Protein AF-A0A4Q5PJT4-F1 (afdb_monomer_lite)

Sequence (369 aa):
MFRVIDNLESKYSKYRNKLNNYINQYIPSNVKYFICLPDEGSKKLGEHILEKIKDNYTADKLPKFIDFDKLENIDKSAEGAIVIVASCIANGKNLLFLSRALRIYDTFRLIYFIGLTTTSDEDYRNFLKSNLTHGAYGKDSNSFIEVENFYCNKDSKNTTWVFEKEFLKQVEENFEEKGLSDEFNVKLIRDRIKLIDESMSSEAKGLSNNLFYPTTNDNQLELRKGFAFFTTFNDYVKDVSQADVYFTISSVINSLRYSKSQQQTLQQSEFVRNLIDPGNFNRYNDGVIQASILRCAYPSELSYHIDETLSENMYSILEKVISEHDKDQGEGLLEFLYAITIQKLTLKKDHIFKISESISKIENDIVKI

Structure (mmCIF, N/CA/C/O backbone):
data_AF-A0A4Q5PJT4-F1
#
_entry.id   AF-A0A4Q5PJT4-F1
#
loop_
_atom_site.group_PDB
_atom_site.id
_atom_site.type_symbol
_atom_site.label_atom_id
_atom_site.label_alt_id
_atom_site.label_comp_id
_atom_site.label_asym_id
_atom_site.label_entity_id
_atom_site.label_seq_id
_atom_site.pdbx_PDB_ins_code
_atom_site.Cartn_x
_atom_site.Cartn_y
_atom_site.Cartn_z
_atom_site.occupancy
_atom_site.B_iso_or_equiv
_atom_site.auth_seq_id
_atom_site.auth_comp_id
_atom_site.auth_asym_id
_atom_site.auth_atom_id
_atom_site.pdbx_PDB_model_num
ATOM 1 N N . MET A 1 1 ? 1.230 -6.204 -10.531 1.00 68.94 1 MET A N 1
ATOM 2 C CA . MET A 1 1 ? 1.306 -5.507 -11.832 1.00 68.94 1 MET A CA 1
ATOM 3 C C . MET A 1 1 ? 0.874 -6.369 -13.023 1.00 68.94 1 MET A C 1
ATOM 5 O O . MET A 1 1 ? 0.177 -5.840 -13.873 1.00 68.94 1 MET A O 1
ATOM 9 N N . PHE A 1 2 ? 1.189 -7.673 -13.098 1.00 73.12 2 PHE A N 1
ATOM 10 C CA . PHE A 1 2 ? 0.787 -8.512 -14.249 1.00 73.12 2 PHE A CA 1
ATOM 11 C C . PHE A 1 2 ? -0.723 -8.454 -14.571 1.00 73.12 2 PHE A C 1
ATOM 13 O O . PHE A 1 2 ? -1.081 -8.208 -15.713 1.00 73.12 2 PHE A O 1
ATOM 20 N N . ARG A 1 3 ? -1.603 -8.517 -13.555 1.00 76.12 3 ARG A N 1
ATOM 21 C CA . ARG A 1 3 ? -3.062 -8.367 -13.737 1.00 76.12 3 ARG A CA 1
ATOM 22 C C . ARG A 1 3 ? -3.468 -7.034 -14.370 1.00 76.12 3 ARG A C 1
ATOM 24 O O . ARG A 1 3 ? -4.456 -6.980 -15.088 1.00 76.12 3 ARG A O 1
ATOM 31 N N . VAL A 1 4 ? -2.730 -5.957 -14.097 1.00 77.31 4 VAL A N 1
ATOM 32 C CA . VAL A 1 4 ? -2.986 -4.642 -14.705 1.00 77.31 4 VAL A CA 1
ATOM 33 C C . VAL A 1 4 ? -2.563 -4.660 -16.172 1.00 77.31 4 VAL A C 1
ATOM 35 O O . VAL A 1 4 ? -3.301 -4.149 -17.007 1.00 77.31 4 VAL A O 1
ATOM 38 N N . ILE A 1 5 ? -1.428 -5.297 -16.488 1.00 80.69 5 ILE A N 1
ATOM 39 C CA . ILE A 1 5 ? -0.940 -5.470 -17.867 1.00 80.69 5 ILE A CA 1
ATOM 40 C C . ILE A 1 5 ? -1.939 -6.297 -18.693 1.00 80.69 5 ILE A C 1
ATOM 42 O O . ILE A 1 5 ? -2.294 -5.902 -19.799 1.00 80.69 5 ILE A O 1
ATOM 46 N N . ASP A 1 6 ? -2.482 -7.375 -18.123 1.00 81.69 6 ASP A N 1
ATOM 47 C CA . ASP A 1 6 ? -3.494 -8.216 -18.783 1.00 81.69 6 ASP A CA 1
ATOM 48 C C . ASP A 1 6 ? -4.825 -7.480 -19.035 1.00 81.69 6 ASP A C 1
ATOM 50 O O . ASP A 1 6 ? -5.604 -7.876 -19.896 1.00 81.69 6 ASP A O 1
ATOM 54 N N . ASN A 1 7 ? -5.097 -6.398 -18.297 1.00 79.12 7 ASN A N 1
ATOM 55 C CA . ASN A 1 7 ? -6.356 -5.647 -18.352 1.00 79.12 7 ASN A CA 1
ATOM 56 C C . ASN A 1 7 ? -6.175 -4.205 -18.862 1.00 79.12 7 ASN A C 1
ATOM 58 O O . ASN A 1 7 ? -7.003 -3.331 -18.584 1.00 79.12 7 ASN A O 1
ATOM 62 N N . LEU A 1 8 ? -5.102 -3.934 -19.614 1.00 79.38 8 LEU A N 1
ATOM 63 C CA . LEU A 1 8 ? -4.814 -2.598 -20.151 1.00 79.38 8 LEU A CA 1
ATOM 64 C C . LEU A 1 8 ? -5.919 -2.067 -21.075 1.00 79.38 8 LEU A C 1
ATOM 66 O O . LEU A 1 8 ? -6.154 -0.859 -21.106 1.00 79.38 8 LEU A O 1
ATOM 70 N N . GLU A 1 9 ? -6.589 -2.948 -21.822 1.00 72.19 9 GLU A N 1
ATOM 71 C CA . GLU A 1 9 ? -7.624 -2.576 -22.799 1.00 72.19 9 GLU A CA 1
ATOM 72 C C . GLU A 1 9 ? -8.974 -2.220 -22.154 1.00 72.19 9 GLU A C 1
ATOM 74 O O . GLU A 1 9 ? -9.751 -1.472 -22.742 1.00 72.19 9 GLU A O 1
ATOM 79 N N . SER A 1 10 ? -9.259 -2.724 -20.948 1.00 75.81 10 SER A N 1
ATOM 80 C CA . SER A 1 10 ? -10.550 -2.550 -20.272 1.00 75.81 10 SER A CA 1
ATOM 81 C C . SER A 1 10 ? -10.473 -1.497 -19.159 1.00 75.81 10 SER A C 1
ATOM 83 O O . SER A 1 10 ? -10.752 -0.318 -19.379 1.00 75.81 10 SER A O 1
ATOM 85 N N . LYS A 1 11 ? -10.062 -1.907 -17.953 1.00 74.62 11 LYS A N 1
ATOM 86 C CA . LYS A 1 11 ? -10.121 -1.113 -16.714 1.00 74.62 11 LYS A CA 1
ATOM 87 C C . LYS A 1 11 ? -9.058 -0.010 -16.654 1.00 74.62 11 LYS A C 1
ATOM 89 O O . LYS A 1 11 ? -9.252 0.987 -15.964 1.00 74.62 11 LYS A O 1
ATOM 94 N N . TYR A 1 12 ? -7.950 -0.156 -17.385 1.00 83.25 12 TYR A N 1
ATOM 95 C CA . TYR A 1 12 ? -6.759 0.693 -17.233 1.00 83.25 12 TYR A CA 1
ATOM 96 C C . TYR A 1 12 ? -6.382 1.487 -18.493 1.00 83.25 12 TYR A C 1
ATOM 98 O O . TYR A 1 12 ? -5.211 1.807 -18.705 1.00 83.25 12 TYR A O 1
ATOM 106 N N . SER A 1 13 ? -7.367 1.870 -19.309 1.00 84.38 13 SER A N 1
ATOM 107 C CA . SER A 1 13 ? -7.153 2.564 -20.591 1.00 84.38 13 SER A CA 1
ATOM 108 C C . SER A 1 13 ? -6.327 3.857 -20.482 1.00 84.38 13 SER A C 1
ATOM 110 O O . SER A 1 13 ? -5.457 4.111 -21.316 1.00 84.38 13 SER A O 1
ATOM 112 N N . LYS A 1 14 ? -6.525 4.659 -19.423 1.00 87.44 14 LYS A N 1
ATOM 113 C CA . LYS A 1 14 ? -5.719 5.870 -19.165 1.00 87.44 14 LYS A CA 1
ATOM 114 C C . LYS A 1 14 ? -4.240 5.537 -18.954 1.00 87.44 14 LYS A C 1
ATOM 116 O O . LYS A 1 14 ? -3.380 6.156 -19.579 1.00 87.44 14 LYS A O 1
ATOM 121 N N . TYR A 1 15 ? -3.955 4.542 -18.113 1.00 90.50 15 TYR A N 1
ATOM 122 C CA . TYR A 1 15 ? -2.589 4.082 -17.865 1.00 90.50 15 TYR A CA 1
ATOM 123 C C . TYR A 1 15 ? -1.974 3.485 -19.134 1.00 90.50 15 TYR A C 1
ATOM 125 O O . TYR A 1 15 ? -0.853 3.837 -19.483 1.00 90.50 15 TYR A O 1
ATOM 133 N N . ARG A 1 16 ? -2.725 2.669 -19.885 1.00 92.19 16 ARG A N 1
ATOM 134 C CA . ARG A 1 16 ? -2.297 2.125 -21.182 1.00 92.19 16 ARG A CA 1
ATOM 135 C C . ARG A 1 16 ? -1.876 3.224 -22.156 1.00 92.19 16 ARG A C 1
ATOM 137 O O . ARG A 1 16 ? -0.832 3.106 -22.789 1.00 92.19 16 ARG A O 1
ATOM 144 N N . ASN A 1 17 ? -2.669 4.286 -22.281 1.00 93.88 17 ASN A N 1
ATOM 145 C CA . ASN A 1 17 ? -2.346 5.398 -23.175 1.00 93.88 17 ASN A CA 1
ATOM 146 C C . ASN A 1 17 ? -1.051 6.097 -22.747 1.00 93.88 17 ASN A C 1
ATOM 148 O O . ASN A 1 17 ? -0.183 6.336 -23.583 1.00 93.88 17 ASN A O 1
ATOM 152 N N . LYS A 1 18 ? -0.882 6.358 -21.444 1.00 95.56 18 LYS A N 1
ATOM 153 C CA . LYS A 1 18 ? 0.362 6.919 -20.900 1.00 95.56 18 LYS A CA 1
ATOM 154 C C . LYS A 1 18 ? 1.556 5.997 -21.164 1.00 95.56 18 LYS A C 1
ATOM 156 O O . LYS A 1 18 ? 2.565 6.455 -21.689 1.00 95.56 18 LYS A O 1
ATOM 161 N N . LEU A 1 19 ? 1.416 4.704 -20.874 1.00 96.31 19 LEU A N 1
ATOM 162 C CA . LEU A 1 19 ? 2.426 3.678 -21.128 1.00 96.31 19 LEU A CA 1
ATOM 163 C C . LEU A 1 19 ? 2.847 3.666 -22.603 1.00 96.31 19 LEU A C 1
ATOM 165 O O . LEU A 1 19 ? 4.033 3.763 -22.896 1.00 96.31 19 LEU A O 1
ATOM 169 N N . ASN A 1 20 ? 1.890 3.613 -23.532 1.00 95.81 20 ASN A N 1
ATOM 170 C CA . ASN A 1 20 ? 2.173 3.606 -24.969 1.00 95.81 20 ASN A CA 1
ATOM 171 C C . ASN A 1 20 ? 2.880 4.893 -25.424 1.00 95.81 20 ASN A C 1
ATOM 173 O O . ASN A 1 20 ? 3.817 4.824 -26.215 1.00 95.81 20 ASN A O 1
ATOM 177 N N . ASN A 1 21 ? 2.484 6.055 -24.897 1.00 96.88 21 ASN A N 1
ATOM 178 C CA . ASN A 1 21 ? 3.164 7.316 -25.194 1.00 96.88 21 ASN A CA 1
ATOM 179 C C . ASN A 1 21 ? 4.624 7.293 -24.723 1.00 96.88 21 ASN A C 1
ATOM 181 O O . ASN A 1 21 ? 5.510 7.713 -25.461 1.00 96.88 21 ASN A O 1
ATOM 185 N N . TYR A 1 22 ? 4.887 6.752 -23.530 1.00 98.00 22 TYR A N 1
ATOM 186 C CA . TYR A 1 22 ? 6.245 6.614 -23.000 1.00 98.00 22 TYR A CA 1
ATOM 187 C C . TYR A 1 22 ? 7.081 5.630 -23.824 1.00 98.00 22 TYR A C 1
ATOM 189 O O . TYR A 1 22 ? 8.253 5.899 -24.077 1.00 98.00 22 TYR A O 1
ATOM 197 N N . ILE A 1 23 ? 6.491 4.520 -24.277 1.00 97.69 23 ILE A N 1
ATOM 198 C CA . ILE A 1 23 ? 7.162 3.569 -25.175 1.00 97.69 23 ILE A CA 1
ATOM 199 C C . ILE A 1 23 ? 7.598 4.284 -26.457 1.00 97.69 23 ILE A C 1
ATOM 201 O O . ILE A 1 23 ? 8.777 4.251 -26.801 1.00 97.69 23 ILE A O 1
ATOM 205 N N . ASN A 1 24 ? 6.674 4.993 -27.108 1.00 95.94 24 ASN A N 1
ATOM 206 C CA . ASN A 1 24 ? 6.948 5.716 -28.351 1.00 95.94 24 ASN A CA 1
ATOM 207 C C . ASN A 1 24 ? 7.994 6.826 -28.179 1.00 95.94 24 ASN A C 1
ATOM 209 O O . ASN A 1 24 ? 8.752 7.106 -29.102 1.00 95.94 24 ASN A O 1
ATOM 213 N N . GLN A 1 25 ? 8.024 7.477 -27.015 1.00 96.88 25 GLN A N 1
ATOM 214 C CA . GLN A 1 25 ? 8.935 8.585 -26.746 1.00 96.88 25 GLN A CA 1
ATOM 215 C C . GLN A 1 25 ? 10.355 8.125 -26.394 1.00 96.88 25 GLN A C 1
ATOM 217 O O . GLN A 1 25 ? 11.318 8.793 -26.768 1.00 96.88 25 GLN A O 1
ATOM 222 N N . TYR A 1 26 ? 10.491 7.035 -25.633 1.00 96.81 26 TYR A N 1
ATOM 223 C CA . TYR A 1 26 ? 11.748 6.708 -24.954 1.00 96.81 26 TYR A CA 1
ATOM 224 C C . TYR A 1 26 ? 12.431 5.424 -25.430 1.00 96.81 26 TYR A C 1
ATOM 226 O O . TYR A 1 26 ? 13.585 5.204 -25.063 1.00 96.81 26 TYR A O 1
ATOM 234 N N . ILE A 1 27 ? 11.766 4.577 -26.221 1.00 97.31 27 ILE A N 1
ATOM 235 C CA . ILE A 1 27 ? 12.374 3.350 -26.746 1.00 97.31 27 ILE A CA 1
ATOM 236 C C . ILE A 1 27 ? 12.929 3.610 -28.157 1.00 97.31 27 ILE A C 1
ATOM 238 O O . ILE A 1 27 ? 12.149 3.791 -29.092 1.00 97.31 27 ILE A O 1
ATOM 242 N N . PRO A 1 28 ? 14.262 3.638 -28.347 1.00 95.38 28 PRO A N 1
ATOM 243 C CA . PRO A 1 28 ? 14.855 3.938 -29.645 1.00 95.38 28 PRO A CA 1
ATOM 244 C C . PRO A 1 28 ? 14.801 2.731 -30.591 1.00 95.38 28 PRO A C 1
ATOM 246 O O . PRO A 1 28 ? 14.849 1.583 -30.164 1.00 95.38 28 PRO A O 1
ATOM 249 N N . SER A 1 29 ? 14.824 2.970 -31.901 1.00 93.69 29 SER A N 1
ATOM 250 C CA . SER A 1 29 ? 14.821 1.903 -32.920 1.00 93.69 29 SER A CA 1
ATOM 251 C C . SER A 1 29 ? 16.140 1.116 -33.026 1.00 93.69 29 SER A C 1
ATOM 253 O O . SER A 1 29 ? 16.270 0.238 -33.871 1.00 93.69 29 SER A O 1
ATOM 255 N N . ASN A 1 30 ? 17.149 1.418 -32.199 1.00 94.88 30 ASN A N 1
ATOM 256 C CA . ASN A 1 30 ? 18.422 0.690 -32.150 1.00 94.88 30 ASN A CA 1
ATOM 257 C C . ASN A 1 30 ? 18.547 -0.241 -30.927 1.00 94.88 30 ASN A C 1
ATOM 259 O O . ASN A 1 30 ? 19.655 -0.685 -30.610 1.00 94.88 30 ASN A O 1
ATOM 263 N N . VAL A 1 31 ? 17.443 -0.544 -30.230 1.00 97.31 31 VAL A N 1
ATOM 264 C CA . VAL A 1 31 ? 17.445 -1.583 -29.186 1.00 97.31 31 VAL A CA 1
ATOM 265 C C . VAL A 1 31 ? 17.885 -2.917 -29.784 1.00 97.31 31 VAL A C 1
ATOM 267 O O . VAL A 1 31 ? 17.414 -3.320 -30.846 1.00 97.31 31 VAL A O 1
ATOM 270 N N . LYS A 1 32 ? 18.801 -3.594 -29.090 1.00 97.12 32 LYS A N 1
ATOM 271 C CA . LYS A 1 32 ? 19.290 -4.935 -29.436 1.00 97.12 32 LYS A CA 1
ATOM 272 C C . L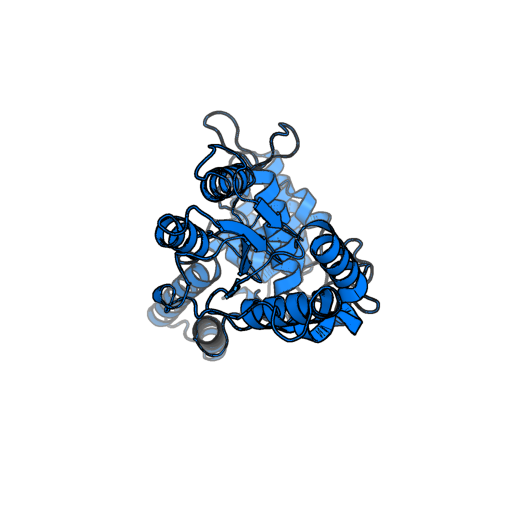YS A 1 32 ? 18.768 -5.995 -28.484 1.00 97.12 32 LYS A C 1
ATOM 274 O O . LYS A 1 32 ? 18.450 -7.100 -28.921 1.00 97.12 32 LYS A O 1
ATOM 279 N N . TYR A 1 33 ? 18.678 -5.648 -27.202 1.00 98.25 33 TYR A N 1
ATOM 280 C CA . TYR A 1 33 ? 18.347 -6.596 -26.150 1.00 98.25 33 TYR A CA 1
ATOM 281 C C . TYR A 1 33 ? 17.300 -6.043 -25.189 1.00 98.25 33 TYR A C 1
ATOM 283 O O . TYR A 1 33 ? 17.346 -4.872 -24.806 1.00 98.25 33 TYR A O 1
ATOM 291 N N . PHE A 1 34 ? 16.401 -6.923 -24.765 1.00 98.44 34 PHE A N 1
ATOM 292 C CA . PHE A 1 34 ? 15.523 -6.734 -23.620 1.00 98.44 34 PHE A CA 1
ATOM 293 C C . PHE A 1 34 ? 15.986 -7.627 -22.471 1.00 98.44 34 PHE A C 1
ATOM 295 O O . PHE A 1 34 ? 16.215 -8.818 -22.669 1.00 98.44 34 PHE A O 1
ATOM 302 N N . ILE A 1 35 ? 16.073 -7.072 -21.264 1.00 98.44 35 ILE A N 1
ATOM 303 C CA . ILE A 1 35 ? 16.315 -7.824 -20.029 1.00 98.44 35 ILE A CA 1
ATOM 304 C C . ILE A 1 35 ? 15.151 -7.533 -19.090 1.00 98.44 35 ILE A C 1
ATOM 306 O O . ILE A 1 35 ? 15.040 -6.434 -18.548 1.00 98.44 35 ILE A O 1
ATOM 310 N N . CYS A 1 36 ? 14.267 -8.506 -18.902 1.00 98.19 36 CYS A N 1
ATOM 311 C CA . CYS A 1 36 ? 13.160 -8.373 -17.959 1.00 98.19 36 CYS A CA 1
ATOM 312 C C . CYS A 1 36 ? 13.615 -8.789 -16.560 1.00 98.19 36 CYS A C 1
ATOM 314 O O . CYS A 1 36 ? 14.356 -9.763 -16.410 1.00 98.19 36 CYS A O 1
ATOM 316 N N . LEU A 1 37 ? 13.143 -8.092 -15.524 1.00 97.06 37 LEU A N 1
ATOM 317 C CA . LEU A 1 37 ? 13.274 -8.601 -14.159 1.00 97.06 37 LEU A CA 1
ATOM 318 C C . LEU A 1 37 ? 12.585 -9.974 -14.019 1.00 97.06 37 LEU A C 1
ATOM 320 O O . LEU A 1 37 ? 11.659 -10.269 -14.783 1.00 97.06 37 LEU A O 1
ATOM 324 N N . PRO A 1 38 ? 13.027 -10.827 -13.072 1.00 94.44 38 PRO A N 1
ATOM 325 C CA . PRO A 1 38 ? 12.573 -12.214 -12.958 1.00 94.44 38 PRO A CA 1
ATOM 326 C C . PRO A 1 38 ? 11.176 -12.329 -12.314 1.00 94.44 38 PRO A C 1
ATOM 328 O O . PRO A 1 38 ? 10.971 -13.070 -11.357 1.00 94.44 38 PRO A O 1
ATOM 331 N N . ASP A 1 39 ? 10.199 -11.594 -12.841 1.00 92.69 39 ASP A N 1
ATOM 332 C CA . ASP A 1 39 ? 8.789 -11.645 -12.468 1.00 92.69 39 ASP A CA 1
ATOM 333 C C . ASP A 1 39 ? 7.892 -11.630 -13.715 1.00 92.69 39 ASP A C 1
ATOM 335 O O . ASP A 1 39 ? 8.244 -11.087 -14.763 1.00 92.69 39 ASP A O 1
ATOM 339 N N . GLU A 1 40 ? 6.711 -12.237 -13.600 1.00 92.88 40 GLU A N 1
ATOM 340 C CA . GLU A 1 40 ? 5.757 -12.366 -14.707 1.00 92.88 40 GLU A CA 1
ATOM 341 C C . GLU A 1 40 ? 5.320 -11.006 -15.268 1.00 92.88 40 GLU A C 1
ATOM 343 O O . GLU A 1 40 ? 5.194 -10.840 -16.480 1.00 92.88 40 GLU A O 1
ATOM 348 N N . GLY A 1 41 ? 5.134 -10.008 -14.399 1.00 94.00 41 GLY A N 1
ATOM 349 C CA . GLY A 1 41 ? 4.718 -8.678 -14.827 1.00 94.00 41 GLY A CA 1
ATOM 350 C C . GLY A 1 41 ? 5.760 -8.025 -15.728 1.00 94.00 41 GLY A C 1
ATOM 351 O O . GLY A 1 41 ? 5.405 -7.427 -16.739 1.00 94.00 41 GLY A O 1
ATOM 352 N N . SER A 1 42 ? 7.042 -8.130 -15.378 1.00 96.88 42 SER A N 1
ATOM 353 C CA . SER A 1 42 ? 8.134 -7.536 -16.155 1.00 96.88 42 SER A CA 1
ATOM 354 C C . SER A 1 42 ? 8.285 -8.199 -17.519 1.00 96.88 42 SER A C 1
ATOM 356 O O . SER A 1 42 ? 8.501 -7.495 -18.503 1.00 96.88 42 SER A O 1
ATOM 358 N N . LYS A 1 43 ? 8.094 -9.522 -17.598 1.00 96.56 43 LYS A N 1
ATOM 359 C CA . LYS A 1 43 ? 8.083 -10.261 -18.870 1.00 96.56 43 LYS A CA 1
ATOM 360 C C . LYS A 1 43 ? 6.952 -9.794 -19.784 1.00 96.56 43 LYS A C 1
ATOM 362 O O . LYS A 1 43 ? 7.224 -9.367 -20.901 1.00 96.56 43 LYS A O 1
ATOM 367 N N . LYS A 1 44 ? 5.717 -9.755 -19.272 1.00 96.12 44 LYS A N 1
ATOM 368 C CA . LYS A 1 44 ? 4.552 -9.267 -20.030 1.00 96.12 44 LYS A CA 1
ATOM 369 C C . LYS A 1 44 ? 4.710 -7.816 -20.476 1.00 96.12 44 LYS A C 1
ATOM 371 O O . LYS A 1 44 ? 4.331 -7.460 -21.587 1.00 96.12 44 LYS A O 1
ATOM 376 N N . LEU A 1 45 ? 5.295 -6.964 -19.628 1.00 97.25 45 LEU A N 1
ATOM 377 C CA . LEU A 1 45 ? 5.602 -5.587 -20.011 1.00 97.25 45 LEU A CA 1
ATOM 378 C C . LEU A 1 45 ? 6.624 -5.548 -21.154 1.00 97.25 45 LEU A C 1
ATOM 380 O O . LEU A 1 45 ? 6.445 -4.782 -22.094 1.00 97.25 45 LEU A O 1
ATOM 384 N N . GLY A 1 46 ? 7.669 -6.375 -21.099 1.00 97.44 46 GLY A N 1
ATOM 385 C CA . GLY A 1 46 ? 8.668 -6.475 -22.161 1.00 97.44 46 GLY A CA 1
ATOM 386 C C . GLY A 1 46 ? 8.065 -6.934 -23.487 1.00 97.44 46 GLY A C 1
ATOM 387 O O . GLY A 1 46 ? 8.333 -6.325 -24.520 1.00 97.44 46 GLY A O 1
ATOM 388 N N . GLU A 1 47 ? 7.207 -7.953 -23.453 1.00 96.94 47 GLU A N 1
ATOM 389 C CA . GLU A 1 47 ? 6.460 -8.444 -24.618 1.00 96.94 47 GLU A CA 1
ATOM 390 C C . GLU A 1 47 ? 5.559 -7.353 -25.210 1.00 96.94 47 GLU A C 1
ATOM 392 O O . GLU A 1 47 ? 5.589 -7.123 -26.417 1.00 96.94 47 GLU A O 1
ATOM 397 N N . HIS A 1 48 ? 4.829 -6.615 -24.366 1.00 96.19 48 HIS A N 1
ATOM 398 C CA . HIS A 1 48 ? 4.002 -5.483 -24.798 1.00 96.19 48 HIS A CA 1
ATOM 399 C C . HIS A 1 48 ? 4.830 -4.370 -25.454 1.00 96.19 48 HIS A C 1
ATOM 401 O O . HIS A 1 48 ? 4.424 -3.817 -26.476 1.00 96.19 48 HIS A O 1
ATOM 407 N N . ILE A 1 49 ? 6.001 -4.043 -24.895 1.00 97.38 49 ILE A N 1
ATOM 408 C CA . ILE A 1 49 ? 6.912 -3.051 -25.485 1.00 97.38 49 ILE A CA 1
ATOM 409 C C . ILE A 1 49 ? 7.403 -3.533 -26.853 1.00 97.38 49 ILE A C 1
ATOM 411 O O . ILE A 1 49 ? 7.339 -2.766 -27.813 1.00 97.38 49 ILE A O 1
ATOM 415 N N . LEU A 1 50 ? 7.860 -4.787 -26.960 1.00 96.94 50 LEU A N 1
ATOM 416 C CA . LEU A 1 50 ? 8.336 -5.352 -28.224 1.00 96.94 50 LEU A CA 1
ATOM 417 C C . LEU A 1 50 ? 7.234 -5.334 -29.288 1.00 96.94 50 LEU A C 1
ATOM 419 O O . LEU A 1 50 ? 7.469 -4.867 -30.398 1.00 96.94 50 LEU A O 1
ATOM 423 N N . GLU A 1 51 ? 6.028 -5.775 -28.934 1.00 95.56 51 GLU A N 1
ATOM 424 C CA . GLU A 1 51 ? 4.869 -5.780 -29.828 1.00 95.56 51 GLU A CA 1
ATOM 425 C C . GLU A 1 51 ? 4.541 -4.376 -30.353 1.00 95.56 51 GLU A C 1
ATOM 427 O O . GLU A 1 51 ? 4.139 -4.227 -31.505 1.00 95.56 51 GLU A O 1
ATOM 432 N N . LYS A 1 52 ? 4.755 -3.330 -29.543 1.00 94.75 52 LYS A N 1
ATOM 433 C CA . LYS A 1 52 ? 4.525 -1.937 -29.951 1.00 94.75 52 LYS A CA 1
ATOM 434 C C . LYS A 1 52 ? 5.591 -1.364 -30.870 1.00 94.75 52 LYS A C 1
ATOM 436 O O . LYS A 1 52 ? 5.267 -0.499 -31.677 1.00 94.75 52 LYS A O 1
ATOM 441 N N . ILE A 1 53 ? 6.838 -1.804 -30.740 1.00 95.62 53 ILE A N 1
ATOM 442 C CA . ILE A 1 53 ? 7.949 -1.246 -31.520 1.00 95.62 53 ILE A CA 1
ATOM 443 C C . ILE A 1 53 ? 8.348 -2.119 -32.707 1.00 95.62 53 ILE A C 1
ATOM 445 O O . ILE A 1 53 ? 9.145 -1.658 -33.517 1.00 95.62 53 ILE A O 1
ATOM 449 N N . LYS A 1 54 ? 7.848 -3.359 -32.819 1.00 94.69 54 LYS A N 1
ATOM 450 C CA . LYS A 1 54 ? 8.305 -4.336 -33.825 1.00 94.69 54 LYS A CA 1
ATOM 451 C C . LYS A 1 54 ? 8.226 -3.818 -35.261 1.00 94.69 54 LYS A C 1
ATOM 453 O O . LYS A 1 54 ? 9.115 -4.120 -36.047 1.00 94.69 54 LYS A O 1
ATOM 458 N N . ASP A 1 55 ? 7.230 -2.988 -35.573 1.00 92.94 55 ASP A N 1
ATOM 459 C CA . ASP A 1 55 ? 7.029 -2.426 -36.915 1.00 92.94 55 ASP A CA 1
ATOM 460 C C . ASP A 1 55 ? 8.117 -1.400 -37.293 1.00 92.94 55 ASP A C 1
ATOM 462 O O . ASP A 1 55 ? 8.291 -1.078 -38.466 1.00 92.94 55 ASP A O 1
ATOM 466 N N . ASN A 1 56 ? 8.903 -0.927 -36.318 1.00 92.69 56 ASN A N 1
ATOM 467 C CA . ASN A 1 56 ? 10.072 -0.075 -36.551 1.00 92.69 56 ASN A CA 1
ATOM 468 C C . ASN A 1 56 ? 11.323 -0.876 -36.962 1.00 92.69 56 ASN A C 1
ATOM 470 O O . ASN A 1 56 ? 12.370 -0.280 -37.219 1.00 92.69 56 ASN A O 1
ATOM 474 N N . TYR A 1 57 ? 11.246 -2.211 -36.986 1.00 92.38 57 TYR A N 1
ATOM 475 C CA . TYR A 1 57 ? 12.372 -3.106 -37.240 1.00 92.38 57 TYR A CA 1
ATOM 476 C C . TYR A 1 57 ? 12.140 -3.987 -38.465 1.00 92.38 57 TYR A C 1
ATOM 478 O O . TYR A 1 57 ? 11.024 -4.379 -38.795 1.00 92.38 57 TYR A O 1
ATOM 486 N N . THR A 1 58 ? 13.239 -4.373 -39.110 1.00 90.25 58 THR A N 1
ATOM 487 C CA . THR A 1 58 ? 13.242 -5.504 -40.039 1.00 90.25 58 THR A CA 1
ATOM 488 C C . THR A 1 58 ? 13.292 -6.819 -39.256 1.00 90.25 58 THR A C 1
ATOM 490 O O . THR A 1 58 ? 13.829 -6.870 -38.147 1.00 90.25 58 THR A O 1
ATOM 493 N N . ALA A 1 59 ? 12.751 -7.900 -39.829 1.00 82.25 59 ALA A N 1
ATOM 494 C CA . ALA A 1 59 ? 12.622 -9.191 -39.144 1.00 82.25 59 ALA A CA 1
ATOM 495 C C . ALA A 1 59 ? 13.958 -9.747 -38.603 1.00 82.25 59 ALA A C 1
ATOM 497 O O . ALA A 1 59 ? 13.989 -10.366 -37.543 1.00 82.25 59 ALA A O 1
ATOM 498 N N . ASP A 1 60 ? 15.071 -9.487 -39.293 1.00 87.94 60 ASP A N 1
ATOM 499 C CA . ASP A 1 60 ? 16.431 -9.900 -38.919 1.00 87.94 60 ASP A CA 1
ATOM 500 C C . ASP A 1 60 ? 17.060 -9.054 -37.796 1.00 87.94 60 ASP A C 1
ATOM 502 O O . ASP A 1 60 ? 18.070 -9.451 -37.210 1.00 87.94 60 ASP A O 1
ATOM 506 N N . LYS A 1 61 ? 16.475 -7.892 -37.481 1.00 90.81 61 LYS A N 1
ATOM 507 C CA . LYS A 1 61 ? 16.998 -6.927 -36.500 1.00 90.81 61 LYS A CA 1
ATOM 508 C C . LYS A 1 61 ? 16.114 -6.758 -35.273 1.00 90.81 61 LYS A C 1
ATOM 510 O O . LYS A 1 61 ? 16.403 -5.880 -34.460 1.00 90.81 61 LYS A O 1
ATOM 515 N N . LEU A 1 62 ? 15.071 -7.576 -35.127 1.00 94.81 62 LEU A N 1
ATOM 516 C CA . LEU A 1 62 ? 14.206 -7.535 -33.953 1.00 94.81 62 LEU A CA 1
ATOM 517 C C . LEU A 1 62 ? 15.024 -7.708 -32.658 1.00 94.81 62 LEU A C 1
ATOM 519 O O . LEU A 1 62 ? 15.905 -8.576 -32.598 1.00 94.81 62 LEU A O 1
ATOM 523 N N . PRO A 1 63 ? 14.739 -6.905 -31.616 1.00 96.62 63 PRO A N 1
ATOM 524 C CA . PRO A 1 63 ? 15.375 -7.062 -30.317 1.00 96.62 63 PRO A CA 1
ATOM 525 C C . PRO A 1 63 ? 15.187 -8.465 -29.734 1.00 96.62 63 PRO A C 1
ATOM 527 O O . PRO A 1 63 ? 14.104 -9.045 -29.815 1.00 96.62 63 PRO A O 1
ATOM 530 N N . LYS A 1 64 ? 16.229 -8.997 -29.090 1.00 96.69 64 LYS A N 1
ATOM 531 C CA . LYS A 1 64 ? 16.197 -10.318 -28.445 1.00 96.69 64 LYS A CA 1
ATOM 532 C C . LYS A 1 64 ? 15.999 -10.191 -26.940 1.00 96.69 64 LYS A C 1
ATOM 534 O O . LYS A 1 64 ? 16.581 -9.311 -26.312 1.00 96.69 64 LYS A O 1
ATOM 539 N N . PHE A 1 65 ? 15.244 -11.105 -26.341 1.00 97.94 65 PHE A N 1
ATOM 540 C CA . PHE A 1 65 ? 15.207 -11.232 -24.886 1.00 97.94 65 PHE A CA 1
ATOM 541 C C . PHE A 1 65 ? 16.441 -11.981 -24.381 1.00 97.94 65 PHE A C 1
ATOM 543 O O . PHE A 1 65 ? 16.814 -13.018 -24.927 1.00 97.94 65 PHE A O 1
ATOM 550 N N . ILE A 1 66 ? 17.058 -11.445 -23.331 1.00 97.88 66 ILE A N 1
ATOM 551 C CA . ILE A 1 66 ? 18.145 -12.068 -22.583 1.00 97.88 66 ILE A CA 1
ATOM 552 C C . ILE A 1 66 ? 17.633 -12.343 -21.171 1.00 97.88 66 ILE A C 1
ATOM 554 O O . ILE A 1 66 ? 17.096 -11.450 -20.507 1.00 97.88 66 ILE A O 1
ATOM 558 N N . ASP A 1 67 ? 17.790 -13.589 -20.722 1.00 95.62 67 ASP A N 1
ATOM 559 C CA . ASP A 1 67 ? 17.430 -13.985 -19.363 1.00 95.62 67 ASP A CA 1
ATOM 560 C C . ASP A 1 67 ? 18.257 -13.188 -18.345 1.00 95.62 67 ASP A C 1
ATOM 562 O O . ASP A 1 67 ? 19.458 -12.987 -18.528 1.00 95.62 67 ASP A O 1
ATOM 566 N N . PHE A 1 68 ? 17.620 -12.787 -17.240 1.00 93.19 68 PHE A N 1
ATOM 567 C CA . PHE A 1 68 ? 18.242 -12.006 -16.163 1.00 93.19 68 PHE A CA 1
ATOM 568 C C . PHE A 1 68 ? 19.564 -12.615 -15.657 1.00 93.19 68 PHE A C 1
ATOM 570 O O . PHE A 1 68 ? 20.500 -11.880 -15.349 1.00 93.19 68 PHE A O 1
ATOM 577 N N . ASP A 1 69 ? 19.646 -13.948 -15.629 1.00 93.06 69 ASP A N 1
ATOM 578 C CA . ASP A 1 69 ? 20.802 -14.706 -15.139 1.00 93.06 69 ASP A CA 1
ATOM 579 C C . ASP A 1 69 ? 21.789 -15.137 -16.241 1.00 93.06 69 ASP A C 1
ATOM 581 O O . ASP A 1 69 ? 22.774 -15.796 -15.925 1.00 93.06 69 ASP A O 1
ATOM 585 N N . LYS A 1 70 ? 21.548 -14.797 -17.519 1.00 95.25 70 LYS A N 1
ATOM 586 C CA . LYS A 1 70 ? 22.385 -15.224 -18.662 1.00 95.25 70 LYS A CA 1
ATOM 587 C C . LYS A 1 70 ? 22.941 -14.049 -19.465 1.00 95.25 70 LYS A C 1
ATOM 589 O O . LYS A 1 70 ? 22.834 -13.993 -20.696 1.00 95.25 70 LYS A O 1
ATOM 594 N N . LEU A 1 71 ? 23.500 -13.068 -18.763 1.00 95.19 71 LEU A N 1
ATOM 595 C CA . LEU A 1 71 ? 24.019 -11.831 -19.358 1.00 95.19 71 LEU A CA 1
ATOM 596 C C . LEU A 1 71 ? 25.226 -12.070 -20.283 1.00 95.19 71 LEU A C 1
ATOM 598 O O . LEU A 1 71 ? 25.532 -11.237 -21.135 1.00 95.19 71 LEU A O 1
ATOM 602 N N . GLU A 1 72 ? 25.897 -13.213 -20.163 1.00 94.00 72 GLU A N 1
ATOM 603 C CA . GLU A 1 72 ? 26.974 -13.669 -21.045 1.00 94.00 72 GLU A CA 1
ATOM 604 C C . GLU A 1 72 ? 26.530 -13.888 -22.499 1.00 94.00 72 GLU A C 1
ATOM 606 O O . GLU A 1 72 ? 27.369 -13.869 -23.395 1.00 94.00 72 GLU A O 1
ATOM 611 N N . ASN A 1 73 ? 25.223 -14.027 -22.750 1.00 95.12 73 ASN A N 1
ATOM 612 C CA . ASN A 1 73 ? 24.666 -14.152 -24.101 1.00 95.12 73 ASN A CA 1
ATOM 613 C C . ASN A 1 73 ? 24.615 -12.821 -24.868 1.00 95.12 73 ASN A C 1
ATOM 615 O O . ASN A 1 73 ? 24.218 -12.791 -26.035 1.00 95.12 73 ASN A O 1
ATOM 619 N N . ILE A 1 74 ? 24.979 -11.713 -24.222 1.00 96.44 74 ILE A N 1
ATOM 620 C CA . ILE A 1 74 ? 25.090 -10.406 -24.864 1.00 96.44 74 ILE A CA 1
ATOM 621 C C . ILE A 1 74 ? 26.399 -10.367 -25.655 1.00 96.44 74 ILE A C 1
ATOM 623 O O . ILE A 1 74 ? 27.487 -10.529 -25.100 1.00 96.44 74 ILE A O 1
ATOM 627 N N . ASP A 1 75 ? 26.298 -10.093 -26.953 1.00 94.75 75 ASP A N 1
ATOM 628 C CA . ASP A 1 75 ? 27.467 -9.841 -27.793 1.00 94.75 75 ASP A CA 1
ATOM 629 C C . ASP A 1 75 ? 28.155 -8.528 -27.383 1.00 94.75 75 ASP A C 1
ATOM 631 O O . ASP A 1 75 ? 27.614 -7.441 -27.591 1.00 94.75 75 ASP A O 1
ATOM 635 N N . LYS A 1 76 ? 29.364 -8.639 -26.821 1.00 91.25 76 LYS A N 1
ATOM 636 C CA . LYS A 1 76 ? 30.198 -7.504 -26.391 1.00 91.25 76 LYS A CA 1
ATOM 637 C C . LYS A 1 76 ? 30.665 -6.614 -27.539 1.00 91.25 76 LYS A C 1
ATOM 639 O O . LYS A 1 76 ? 31.012 -5.468 -27.289 1.00 91.25 76 LYS A O 1
ATOM 644 N N . SER A 1 77 ? 30.719 -7.139 -28.762 1.00 90.12 77 SER A N 1
ATOM 645 C CA . SER A 1 77 ? 31.166 -6.379 -29.934 1.00 90.12 77 SER A CA 1
ATOM 646 C C . SER A 1 77 ? 30.052 -5.553 -30.577 1.00 90.12 77 SER A C 1
ATOM 648 O O . SER A 1 77 ? 30.324 -4.678 -31.396 1.00 90.12 77 SER A O 1
ATOM 650 N N . ALA A 1 78 ? 28.798 -5.822 -30.212 1.00 93.19 78 ALA A N 1
ATOM 651 C CA . ALA A 1 78 ? 27.653 -5.097 -30.725 1.00 93.19 78 ALA A CA 1
ATOM 652 C C . ALA A 1 78 ? 27.493 -3.723 -30.050 1.00 93.19 78 ALA A C 1
ATOM 654 O O . ALA A 1 78 ? 27.979 -3.469 -28.949 1.00 93.19 78 ALA A O 1
ATOM 655 N N . GLU A 1 79 ? 26.751 -2.845 -30.722 1.00 93.31 79 GLU A N 1
ATOM 656 C CA . GLU A 1 79 ? 26.404 -1.507 -30.244 1.00 93.31 79 GLU A CA 1
ATOM 657 C C . GLU A 1 79 ? 24.885 -1.303 -30.317 1.00 93.31 79 GLU A C 1
ATOM 659 O O . GLU A 1 79 ? 24.187 -1.928 -31.130 1.00 93.31 79 GLU A O 1
ATOM 664 N N . GLY A 1 80 ? 24.362 -0.408 -29.478 1.00 94.81 80 GLY A N 1
ATOM 665 C CA . GLY A 1 80 ? 22.945 -0.045 -29.467 1.00 94.81 80 GLY A CA 1
ATOM 666 C C . GLY A 1 80 ? 22.408 0.199 -28.063 1.00 94.81 80 GLY A C 1
ATOM 667 O O . GLY A 1 80 ? 23.124 0.666 -27.176 1.00 94.81 80 GLY A O 1
ATOM 668 N N . ALA A 1 81 ? 21.133 -0.122 -27.854 1.00 96.31 81 ALA A N 1
ATOM 669 C CA . ALA A 1 81 ? 20.484 0.010 -26.552 1.00 96.31 81 ALA A CA 1
ATOM 670 C C . ALA A 1 81 ? 20.087 -1.347 -25.949 1.00 96.31 81 ALA A C 1
ATOM 672 O O . ALA A 1 81 ? 19.692 -2.276 -26.664 1.00 96.31 81 ALA A O 1
ATOM 673 N N . ILE A 1 82 ? 20.164 -1.432 -24.620 1.00 98.06 82 ILE A N 1
ATOM 674 C CA . ILE A 1 82 ? 19.604 -2.524 -23.816 1.00 98.06 82 ILE A CA 1
ATOM 675 C C . ILE A 1 82 ? 18.463 -1.945 -22.991 1.00 98.06 82 ILE A C 1
ATOM 677 O O . ILE A 1 82 ? 18.677 -1.040 -22.181 1.00 98.06 82 ILE A O 1
ATOM 681 N N . VAL A 1 83 ? 17.258 -2.478 -23.176 1.00 98.56 83 VAL A N 1
ATOM 682 C CA . VAL A 1 83 ? 16.093 -2.083 -22.382 1.00 98.56 83 VAL A CA 1
ATOM 683 C C . VAL A 1 83 ? 15.945 -3.045 -21.213 1.00 98.56 83 VAL A C 1
ATOM 685 O O . VAL A 1 83 ? 15.684 -4.234 -21.384 1.00 98.56 83 VAL A O 1
ATOM 688 N N . ILE A 1 84 ? 16.112 -2.515 -20.010 1.00 98.56 84 ILE A N 1
ATOM 689 C CA . ILE A 1 84 ? 15.907 -3.222 -18.753 1.00 98.56 84 ILE A CA 1
ATOM 690 C C . ILE A 1 84 ? 14.474 -2.949 -18.314 1.00 98.56 84 ILE A C 1
ATOM 692 O O . ILE A 1 84 ? 14.129 -1.813 -17.993 1.00 98.56 84 ILE A O 1
ATOM 696 N N . VAL A 1 85 ? 13.638 -3.983 -18.315 1.00 98.50 85 VAL A N 1
ATOM 697 C CA . VAL A 1 85 ? 12.195 -3.860 -18.096 1.00 98.50 85 VAL A CA 1
ATOM 698 C C . VAL A 1 85 ? 11.831 -4.301 -16.689 1.00 98.50 85 VAL A C 1
ATOM 700 O O . VAL A 1 85 ? 12.108 -5.434 -16.287 1.00 98.50 85 VAL A O 1
ATOM 703 N N . ALA A 1 86 ? 11.162 -3.414 -15.957 1.00 97.50 86 ALA A N 1
ATOM 704 C CA . ALA A 1 86 ? 10.598 -3.705 -14.649 1.00 97.50 86 ALA A CA 1
ATOM 705 C C . ALA A 1 86 ? 9.126 -3.291 -14.601 1.00 97.50 86 ALA A C 1
ATOM 707 O O . ALA A 1 86 ? 8.788 -2.131 -14.816 1.00 97.50 86 ALA A O 1
ATOM 708 N N . SER A 1 87 ? 8.226 -4.217 -14.284 1.00 95.56 87 SER A N 1
ATOM 709 C CA . SER A 1 87 ? 6.806 -3.884 -14.159 1.00 95.56 87 SER A CA 1
ATOM 710 C C . SER A 1 87 ? 6.512 -3.057 -12.913 1.00 95.56 87 SER A C 1
ATOM 712 O O . SER A 1 87 ? 5.735 -2.108 -12.977 1.00 95.56 87 SER A O 1
ATOM 714 N N . CYS A 1 88 ? 7.153 -3.390 -11.793 1.00 93.62 88 CYS A N 1
ATOM 715 C CA . CYS A 1 88 ? 7.061 -2.657 -10.540 1.00 93.62 88 CYS A CA 1
ATOM 716 C C . CYS A 1 88 ? 8.383 -2.746 -9.766 1.00 93.62 88 CYS A C 1
ATOM 718 O O . CYS A 1 88 ? 8.975 -3.825 -9.687 1.00 93.62 88 CYS A O 1
ATOM 720 N N . ILE A 1 89 ? 8.840 -1.642 -9.169 1.00 93.12 89 ILE A N 1
ATOM 721 C CA . ILE A 1 89 ? 10.008 -1.628 -8.277 1.00 93.12 89 ILE A CA 1
ATOM 722 C C . ILE A 1 89 ? 9.717 -0.938 -6.943 1.00 93.12 89 ILE A C 1
ATOM 724 O O . ILE A 1 89 ? 9.090 0.112 -6.904 1.00 93.12 89 ILE A O 1
ATOM 728 N N . ALA A 1 90 ? 10.282 -1.475 -5.856 1.00 89.12 90 ALA A N 1
ATOM 729 C CA . ALA A 1 90 ? 10.237 -0.845 -4.530 1.00 89.12 90 ALA A CA 1
ATOM 730 C C . ALA A 1 90 ? 11.618 -0.359 -4.041 1.00 89.12 90 ALA A C 1
ATOM 732 O O . ALA A 1 90 ? 11.767 0.762 -3.554 1.00 89.12 90 ALA A O 1
ATOM 733 N N . ASN A 1 91 ? 12.656 -1.197 -4.163 1.00 88.38 91 ASN A N 1
ATOM 734 C CA . ASN A 1 91 ? 14.016 -0.901 -3.676 1.00 88.38 91 ASN A CA 1
ATOM 735 C C . ASN A 1 91 ? 15.087 -0.834 -4.782 1.00 88.38 91 ASN A C 1
ATOM 737 O O . ASN A 1 91 ? 16.225 -0.473 -4.513 1.00 88.38 91 ASN A O 1
ATOM 741 N N . GLY A 1 92 ? 14.759 -1.226 -6.016 1.00 92.50 92 GLY A N 1
ATOM 742 C CA . GLY A 1 92 ? 15.697 -1.179 -7.139 1.00 92.50 92 GLY A CA 1
ATOM 743 C C . GLY A 1 92 ? 16.924 -2.097 -7.034 1.00 92.50 92 GLY A C 1
ATOM 744 O O . GLY A 1 92 ? 17.828 -1.958 -7.852 1.00 92.50 92 GLY A O 1
ATOM 745 N N . LYS A 1 93 ? 16.987 -3.052 -6.090 1.00 94.00 93 LYS A N 1
ATOM 746 C CA . LYS A 1 93 ? 18.157 -3.938 -5.903 1.00 94.00 93 LYS A CA 1
ATOM 747 C C . LYS A 1 93 ? 18.541 -4.688 -7.180 1.00 94.00 93 LYS A C 1
ATOM 749 O O . LYS A 1 93 ? 19.717 -4.706 -7.536 1.00 94.00 93 LYS A O 1
ATOM 754 N N . ASN A 1 94 ? 17.559 -5.241 -7.891 1.00 96.00 94 ASN A N 1
ATOM 755 C CA . ASN A 1 94 ? 17.802 -5.945 -9.153 1.00 96.00 94 ASN A CA 1
ATOM 756 C C . ASN A 1 94 ? 18.279 -4.994 -10.261 1.00 96.00 94 ASN A C 1
ATOM 758 O O . ASN A 1 94 ? 19.148 -5.361 -11.045 1.00 96.00 94 ASN A O 1
ATOM 762 N N . LEU A 1 95 ? 17.788 -3.751 -10.288 1.00 96.81 95 LEU A N 1
ATOM 763 C CA . LEU A 1 95 ? 18.260 -2.741 -11.242 1.00 96.81 95 LEU A CA 1
ATOM 764 C C . LEU A 1 95 ? 19.709 -2.337 -10.952 1.00 96.81 95 LEU A C 1
ATOM 766 O O . LEU A 1 95 ? 20.515 -2.253 -11.871 1.00 96.81 95 LEU A O 1
ATOM 770 N N . LEU A 1 96 ? 20.071 -2.152 -9.679 1.00 96.12 96 LEU A N 1
ATOM 771 C CA . LEU A 1 96 ? 21.448 -1.863 -9.262 1.00 96.12 96 LEU A CA 1
ATOM 772 C C . LEU A 1 96 ? 22.388 -3.053 -9.504 1.00 96.12 96 LEU A C 1
ATOM 774 O O . LEU A 1 96 ? 23.576 -2.872 -9.769 1.00 96.12 96 LEU A O 1
ATOM 778 N N . PHE A 1 97 ? 21.886 -4.284 -9.399 1.00 96.06 97 PHE A N 1
ATOM 779 C CA . PHE A 1 97 ? 22.621 -5.474 -9.819 1.00 96.06 97 PHE A CA 1
ATOM 780 C C . PHE A 1 97 ? 22.910 -5.439 -11.323 1.00 96.06 97 PHE A C 1
ATOM 782 O O . PHE A 1 97 ? 24.083 -5.465 -11.694 1.00 96.06 97 PHE A O 1
ATOM 789 N N . LEU A 1 98 ? 21.883 -5.272 -12.164 1.00 96.25 98 LEU A N 1
ATOM 790 C CA . LEU A 1 98 ? 22.048 -5.189 -13.619 1.00 96.25 98 LEU A CA 1
ATOM 791 C C . LEU A 1 98 ? 22.947 -4.021 -14.030 1.00 96.25 98 LEU A C 1
ATOM 793 O O . LEU A 1 98 ? 23.841 -4.205 -14.845 1.00 96.25 98 LEU A O 1
ATOM 797 N N . SER A 1 99 ? 22.791 -2.854 -13.404 1.00 94.62 99 SER A N 1
ATOM 798 C CA . SER A 1 99 ? 23.656 -1.689 -13.620 1.00 94.62 99 SER A CA 1
ATOM 799 C C . SER A 1 99 ? 25.136 -2.019 -13.431 1.00 94.62 99 SER A C 1
ATOM 801 O O . SER A 1 99 ? 25.966 -1.562 -14.210 1.00 94.62 99 SER A O 1
ATOM 803 N N . ARG A 1 100 ? 25.480 -2.827 -12.418 1.00 94.00 100 ARG A N 1
ATOM 804 C CA . ARG A 1 100 ? 26.862 -3.261 -12.157 1.00 94.00 100 ARG A CA 1
ATOM 805 C C . ARG A 1 100 ? 27.316 -4.343 -13.129 1.00 94.00 100 ARG A C 1
ATOM 807 O O . ARG A 1 100 ? 28.420 -4.241 -13.653 1.00 94.00 100 ARG A O 1
ATOM 814 N N . ALA A 1 101 ? 26.480 -5.351 -13.363 1.00 94.88 101 ALA A N 1
ATOM 815 C CA . ALA A 1 101 ? 26.805 -6.474 -14.237 1.00 94.88 101 ALA A CA 1
ATOM 816 C C . ALA A 1 101 ? 27.000 -6.032 -15.695 1.00 94.88 101 ALA A C 1
ATOM 818 O O . ALA A 1 101 ? 27.879 -6.538 -16.388 1.00 94.88 101 ALA A O 1
ATOM 819 N N . LEU A 1 102 ? 26.233 -5.034 -16.139 1.00 94.50 102 LEU A N 1
ATOM 820 C CA . LEU A 1 102 ? 26.263 -4.551 -17.514 1.00 94.50 102 LEU A CA 1
ATOM 821 C C . LEU A 1 102 ? 27.377 -3.525 -17.794 1.00 94.50 102 LEU A C 1
ATOM 823 O O . LEU A 1 102 ? 27.530 -3.101 -18.934 1.00 94.50 102 LEU A O 1
ATOM 827 N N . ARG A 1 103 ? 28.199 -3.148 -16.800 1.00 90.25 103 ARG A N 1
ATOM 828 C CA . ARG A 1 103 ? 29.292 -2.165 -16.986 1.00 90.25 103 ARG A CA 1
ATOM 829 C C . ARG A 1 103 ? 30.338 -2.586 -18.012 1.00 90.25 103 ARG A C 1
ATOM 831 O O . ARG A 1 103 ? 30.991 -1.723 -18.579 1.00 90.25 103 ARG A O 1
ATOM 838 N N . ILE A 1 104 ? 30.511 -3.890 -18.221 1.00 91.06 104 ILE A N 1
ATOM 839 C CA . ILE A 1 104 ? 31.472 -4.435 -19.190 1.00 91.06 104 ILE A CA 1
ATOM 840 C C . ILE A 1 104 ? 31.003 -4.297 -20.649 1.00 91.06 104 ILE A C 1
ATOM 842 O O . ILE A 1 104 ? 31.755 -4.653 -21.548 1.00 91.06 104 ILE A O 1
ATOM 846 N N . TYR A 1 105 ? 29.768 -3.837 -20.871 1.00 91.94 105 TYR A N 1
ATOM 847 C CA . TYR A 1 105 ? 29.151 -3.624 -22.181 1.00 91.94 105 TYR A CA 1
ATOM 848 C C . TYR A 1 105 ? 29.004 -2.109 -22.432 1.00 91.94 105 TYR A C 1
ATOM 850 O O . TYR A 1 105 ? 27.900 -1.572 -22.504 1.00 91.94 105 TYR A O 1
ATOM 858 N N . ASP A 1 106 ? 30.129 -1.395 -22.487 1.00 87.19 106 ASP A N 1
ATOM 859 C CA . ASP A 1 106 ? 30.226 0.076 -22.529 1.00 87.19 106 ASP A CA 1
ATOM 860 C C . ASP A 1 106 ? 29.767 0.717 -23.856 1.00 87.19 106 ASP A C 1
ATOM 862 O O . ASP A 1 106 ? 29.379 1.895 -23.897 1.00 87.19 106 ASP A O 1
ATOM 866 N N . THR A 1 107 ? 29.734 -0.075 -24.925 1.00 91.19 107 THR A N 1
ATOM 867 C CA . THR A 1 107 ? 29.151 0.274 -26.228 1.00 91.19 107 THR A CA 1
ATOM 868 C C . THR A 1 107 ? 27.627 0.379 -26.199 1.00 91.19 107 THR A C 1
ATOM 870 O O . THR A 1 107 ? 27.028 0.993 -27.086 1.00 91.19 107 THR A O 1
ATOM 873 N N . PHE A 1 108 ? 26.977 -0.177 -25.172 1.00 94.69 108 PHE A N 1
ATOM 874 C CA . PHE A 1 108 ? 25.533 -0.097 -25.009 1.00 94.69 108 PHE A CA 1
ATOM 875 C C . PHE A 1 108 ? 25.102 1.114 -24.183 1.00 94.69 108 PHE A C 1
ATOM 877 O O . PHE A 1 108 ? 25.800 1.610 -23.293 1.00 94.69 108 PHE A O 1
ATOM 884 N N . ARG A 1 109 ? 23.888 1.588 -24.461 1.00 94.31 109 ARG A N 1
ATOM 885 C CA . ARG A 1 109 ? 23.157 2.510 -23.586 1.00 94.31 109 ARG A CA 1
ATOM 886 C C . ARG A 1 109 ? 22.053 1.755 -22.870 1.00 94.31 109 ARG A C 1
ATOM 888 O O . ARG A 1 109 ? 21.256 1.062 -23.502 1.00 94.31 109 ARG A O 1
ATOM 895 N N . LEU A 1 110 ? 22.026 1.874 -21.546 1.00 96.94 110 LEU A N 1
ATOM 896 C CA . LEU A 1 110 ? 21.033 1.202 -20.720 1.00 96.94 110 LEU A CA 1
ATOM 897 C C . LEU A 1 110 ? 19.799 2.090 -20.585 1.00 96.94 110 LEU A C 1
ATOM 899 O O . LEU A 1 110 ? 19.900 3.273 -20.249 1.00 96.94 110 LEU A O 1
ATOM 903 N N . ILE A 1 111 ? 18.632 1.504 -20.822 1.00 98.00 111 ILE A N 1
ATOM 904 C CA . ILE A 1 111 ? 17.335 2.154 -20.655 1.00 98.00 111 ILE A CA 1
ATOM 905 C C . ILE A 1 111 ? 16.559 1.356 -19.616 1.00 98.00 111 ILE A C 1
ATOM 907 O O . ILE A 1 111 ? 16.080 0.263 -19.895 1.00 98.00 111 ILE A O 1
ATOM 911 N N . TYR A 1 112 ? 16.435 1.896 -18.410 1.00 98.31 112 TYR A N 1
ATOM 912 C CA . TYR A 1 112 ? 15.599 1.327 -17.360 1.00 98.31 112 TYR A CA 1
ATOM 913 C C . TYR A 1 112 ? 14.163 1.786 -17.597 1.00 98.31 112 TYR A C 1
ATOM 915 O O . TYR A 1 112 ? 13.839 2.940 -17.322 1.00 98.31 112 TYR A O 1
ATOM 923 N N . PHE A 1 113 ? 13.325 0.902 -18.134 1.00 98.50 113 PHE A N 1
ATOM 924 C CA . PHE A 1 113 ? 11.917 1.173 -18.400 1.00 98.50 113 PHE A CA 1
ATOM 925 C C . PHE A 1 113 ? 11.045 0.515 -17.328 1.00 98.50 113 PHE A C 1
ATOM 927 O O . PHE A 1 113 ? 10.973 -0.711 -17.218 1.00 98.50 113 PHE A O 1
ATOM 934 N N . ILE A 1 114 ? 10.396 1.346 -16.517 1.00 97.94 114 ILE A N 1
ATOM 935 C CA . ILE A 1 114 ? 9.707 0.949 -15.293 1.00 97.94 114 ILE A CA 1
ATOM 936 C C . ILE A 1 114 ? 8.220 1.292 -15.408 1.00 97.94 114 ILE A C 1
ATOM 938 O O . ILE A 1 114 ? 7.846 2.451 -15.576 1.00 97.94 114 ILE A O 1
ATOM 942 N N . GLY A 1 115 ? 7.353 0.287 -15.294 1.00 96.12 115 GLY A N 1
ATOM 943 C CA . GLY A 1 115 ? 5.903 0.491 -15.327 1.00 96.12 115 GLY A CA 1
ATOM 944 C C . GLY A 1 115 ? 5.377 1.232 -14.093 1.00 96.12 115 GLY A C 1
ATOM 945 O O . GLY A 1 115 ? 4.508 2.096 -14.216 1.00 96.12 115 GLY A O 1
ATOM 946 N N . LEU A 1 116 ? 5.903 0.903 -12.914 1.00 94.50 116 LEU A N 1
ATOM 947 C CA . LEU A 1 116 ? 5.472 1.455 -11.633 1.00 94.50 116 LEU A CA 1
ATOM 948 C C . LEU A 1 116 ? 6.637 1.535 -10.638 1.00 94.50 116 LEU A C 1
ATOM 950 O O . LEU A 1 116 ? 7.324 0.543 -10.392 1.00 94.50 116 LEU A O 1
ATOM 954 N N . THR A 1 117 ? 6.822 2.689 -10.012 1.00 93.81 117 THR A N 1
ATOM 955 C CA . THR A 1 117 ? 7.765 2.877 -8.902 1.00 93.81 117 THR A CA 1
ATOM 956 C C . THR A 1 117 ? 6.989 3.035 -7.588 1.00 93.81 117 THR A C 1
ATOM 958 O O . THR A 1 117 ? 6.040 3.809 -7.525 1.00 93.81 117 THR A O 1
ATOM 961 N N . THR A 1 118 ? 7.377 2.306 -6.537 1.00 91.88 118 THR A N 1
ATOM 962 C CA . THR A 1 118 ? 6.788 2.370 -5.182 1.00 91.88 118 THR A CA 1
ATOM 963 C C . THR A 1 118 ? 7.873 2.581 -4.117 1.00 91.88 118 THR A C 1
ATOM 965 O O . THR A 1 118 ? 8.010 1.804 -3.166 1.00 91.88 118 THR A O 1
ATOM 968 N N . THR A 1 119 ? 8.754 3.561 -4.324 1.00 92.25 119 THR A N 1
ATOM 969 C CA . THR A 1 119 ? 9.844 3.859 -3.380 1.00 92.25 119 THR A CA 1
ATOM 970 C C . THR A 1 119 ? 9.311 4.434 -2.069 1.00 92.25 119 THR A C 1
ATOM 972 O O . THR A 1 119 ? 8.138 4.758 -1.953 1.00 92.25 119 THR A O 1
ATOM 975 N N . SER A 1 120 ? 10.172 4.560 -1.057 1.00 90.19 120 SER A N 1
ATOM 976 C CA . SER A 1 120 ? 9.778 5.093 0.256 1.00 90.19 120 SER A CA 1
ATOM 977 C C . SER A 1 120 ? 9.396 6.563 0.174 1.00 90.19 120 SER A C 1
ATOM 979 O O . SER A 1 120 ? 8.407 6.991 0.758 1.00 90.19 120 SER A O 1
ATOM 981 N N . ASP A 1 121 ? 10.184 7.309 -0.589 1.00 91.75 121 ASP A N 1
ATOM 982 C CA . ASP A 1 121 ? 10.162 8.759 -0.645 1.00 91.75 121 ASP A CA 1
ATOM 983 C C . ASP A 1 121 ? 10.875 9.247 -1.918 1.00 91.75 121 ASP A C 1
ATOM 985 O O . ASP A 1 121 ? 11.439 8.457 -2.695 1.00 91.75 121 ASP A O 1
ATOM 989 N N . GLU A 1 122 ? 10.817 10.561 -2.133 1.00 92.31 122 GLU A N 1
ATOM 990 C CA . GLU A 1 122 ? 11.409 11.241 -3.283 1.00 92.31 122 GLU A CA 1
ATOM 991 C C . GLU A 1 122 ? 12.941 11.174 -3.288 1.00 92.31 122 GLU A C 1
ATOM 993 O O . GLU A 1 122 ? 13.540 10.964 -4.347 1.00 92.31 122 GLU A O 1
ATOM 998 N N . ASP A 1 123 ? 13.586 11.296 -2.129 1.00 92.38 123 ASP A N 1
ATOM 999 C CA . ASP A 1 123 ? 15.045 11.327 -2.027 1.00 92.38 123 ASP A CA 1
ATOM 1000 C C . ASP A 1 123 ? 15.641 9.963 -2.376 1.00 92.38 123 ASP A C 1
ATOM 1002 O O . ASP A 1 123 ? 16.587 9.871 -3.162 1.00 92.38 123 ASP A O 1
ATOM 1006 N N . TYR A 1 124 ? 15.034 8.880 -1.891 1.00 92.94 124 TYR A N 1
ATOM 1007 C CA . TYR A 1 124 ? 15.422 7.523 -2.251 1.00 92.94 124 TYR A CA 1
ATOM 1008 C C . TYR A 1 124 ? 15.224 7.244 -3.745 1.00 92.94 124 TYR A C 1
ATOM 1010 O O . TYR A 1 124 ? 16.073 6.610 -4.380 1.00 92.94 124 TYR A O 1
ATOM 1018 N N . ARG A 1 125 ? 14.122 7.725 -4.334 1.00 94.56 125 ARG A N 1
ATOM 1019 C CA . ARG A 1 125 ? 13.892 7.621 -5.783 1.00 94.56 125 ARG A CA 1
ATOM 1020 C C . ARG A 1 125 ? 14.969 8.364 -6.568 1.00 94.56 125 ARG A C 1
ATOM 1022 O O . ARG A 1 125 ? 15.520 7.811 -7.519 1.00 94.56 125 ARG A O 1
ATOM 1029 N N . ASN A 1 126 ? 15.301 9.584 -6.156 1.00 94.50 126 ASN A N 1
ATOM 1030 C CA . ASN A 1 126 ? 16.338 10.397 -6.788 1.00 94.50 126 ASN A CA 1
ATOM 1031 C C . ASN A 1 126 ? 17.726 9.762 -6.647 1.00 94.50 126 ASN A C 1
ATOM 1033 O O . ASN A 1 126 ? 18.491 9.745 -7.613 1.00 94.50 126 ASN A O 1
ATOM 1037 N N . PHE A 1 127 ? 18.029 9.173 -5.488 1.00 94.00 127 PHE A N 1
ATOM 1038 C CA . PHE A 1 127 ? 19.234 8.377 -5.277 1.00 94.00 127 PHE A CA 1
ATOM 1039 C C . PHE A 1 127 ? 19.299 7.201 -6.257 1.00 94.00 127 PHE A C 1
ATOM 1041 O O . PHE A 1 127 ? 20.305 7.037 -6.951 1.00 94.00 127 PHE A O 1
ATOM 1048 N N . LEU A 1 128 ? 18.227 6.407 -6.358 1.00 94.81 128 LEU A N 1
ATOM 1049 C CA . LEU A 1 128 ? 18.176 5.266 -7.272 1.00 94.81 128 LEU A CA 1
ATOM 1050 C C . LEU A 1 128 ? 18.363 5.719 -8.724 1.00 94.81 128 LEU A C 1
ATOM 1052 O O . LEU A 1 128 ? 19.211 5.175 -9.429 1.00 94.81 128 LEU A O 1
ATOM 1056 N N . LYS A 1 129 ? 17.633 6.757 -9.145 1.00 95.44 129 LYS A N 1
ATOM 1057 C CA . LYS A 1 129 ? 17.737 7.341 -10.484 1.00 95.44 129 LYS A CA 1
ATOM 1058 C C . LYS A 1 129 ? 19.169 7.778 -10.792 1.00 95.44 129 LYS A C 1
ATOM 1060 O O . LYS A 1 129 ? 19.717 7.350 -11.798 1.00 95.44 129 LYS A O 1
ATOM 1065 N N . SER A 1 130 ? 19.795 8.549 -9.904 1.00 93.75 130 SER A N 1
ATOM 1066 C CA . SER A 1 130 ? 21.167 9.046 -10.078 1.00 93.75 130 SER A CA 1
ATOM 1067 C C . SER A 1 130 ? 22.190 7.914 -10.246 1.00 93.75 130 SER A C 1
ATOM 1069 O O . SER A 1 130 ? 23.063 7.980 -11.110 1.00 93.75 130 SER A O 1
ATOM 1071 N N . ASN A 1 131 ? 22.057 6.836 -9.465 1.00 93.44 131 ASN A N 1
ATOM 1072 C CA . ASN A 1 131 ? 22.952 5.681 -9.566 1.00 93.44 131 ASN A CA 1
ATOM 1073 C C . ASN A 1 131 ? 22.766 4.904 -10.876 1.00 93.44 131 ASN A C 1
ATOM 1075 O O . ASN A 1 131 ? 23.741 4.407 -11.435 1.00 93.44 131 ASN A O 1
ATOM 1079 N N . LEU A 1 132 ? 21.528 4.781 -11.357 1.00 95.44 132 LEU A N 1
ATOM 1080 C CA . LEU A 1 132 ? 21.217 4.017 -12.565 1.00 95.44 132 LEU A CA 1
ATOM 1081 C C . LEU A 1 132 ? 21.516 4.797 -13.853 1.00 95.44 132 LEU A C 1
ATOM 1083 O O . LEU A 1 132 ? 21.910 4.185 -14.846 1.00 95.44 132 LEU A O 1
ATOM 1087 N N . THR A 1 133 ? 21.363 6.128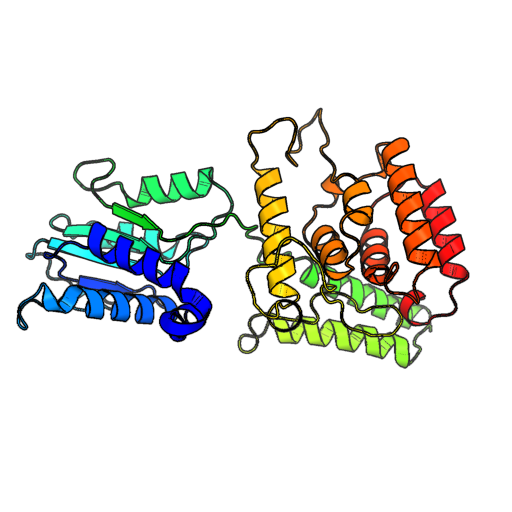 -13.852 1.00 94.62 133 THR A N 1
ATOM 1088 C CA . THR A 1 133 ? 21.627 6.958 -15.042 1.00 94.62 133 THR A CA 1
ATOM 1089 C C . THR A 1 133 ? 23.110 7.258 -15.263 1.00 94.62 133 THR A C 1
ATOM 1091 O O . THR A 1 133 ? 23.493 7.699 -16.348 1.00 94.62 133 THR A O 1
ATOM 1094 N N . HIS A 1 134 ? 23.968 6.985 -14.278 1.00 89.75 134 HIS A N 1
ATOM 1095 C CA . HIS A 1 134 ? 25.413 7.131 -14.422 1.00 89.75 134 HIS A CA 1
ATOM 1096 C C . HIS A 1 134 ? 25.999 6.025 -15.317 1.00 89.75 134 HIS A C 1
ATOM 1098 O O . HIS A 1 134 ? 25.723 4.839 -15.126 1.00 89.75 134 HIS A O 1
ATOM 1104 N N . GLY A 1 135 ? 26.825 6.406 -16.291 1.00 85.12 135 GLY A N 1
ATOM 1105 C CA . GLY A 1 135 ? 27.480 5.480 -17.219 1.00 85.12 135 GLY A CA 1
ATOM 1106 C C . GLY A 1 135 ? 28.837 5.998 -17.691 1.00 85.12 135 GLY A C 1
ATOM 1107 O O . GLY A 1 135 ? 29.454 6.822 -17.020 1.00 85.12 135 GLY A O 1
ATOM 1108 N N . ALA A 1 136 ? 29.303 5.518 -18.847 1.00 79.19 136 ALA A N 1
ATOM 1109 C CA . ALA A 1 136 ? 30.655 5.789 -19.351 1.00 79.19 136 ALA A CA 1
ATOM 1110 C C . ALA A 1 136 ? 30.968 7.282 -19.587 1.00 79.19 136 ALA A C 1
ATOM 1112 O O . ALA A 1 136 ? 32.122 7.683 -19.480 1.00 79.19 136 ALA A O 1
ATOM 1113 N N . TYR A 1 137 ? 29.954 8.115 -19.850 1.00 82.69 137 TYR A N 1
ATOM 1114 C CA . TYR A 1 137 ? 30.097 9.560 -20.092 1.00 82.69 137 TYR A CA 1
ATOM 1115 C C . TYR A 1 137 ? 29.638 10.396 -18.889 1.00 82.69 137 TYR A C 1
ATOM 1117 O O . TYR A 1 137 ? 29.362 11.587 -19.009 1.00 82.69 137 TYR A O 1
ATOM 1125 N N . GLY A 1 138 ? 29.545 9.771 -17.713 1.00 83.81 138 GLY A N 1
ATOM 1126 C CA . GLY A 1 138 ? 29.093 10.407 -16.486 1.00 83.81 138 GLY A CA 1
ATOM 1127 C C . GLY A 1 138 ? 27.574 10.388 -16.331 1.00 83.81 138 GLY A C 1
ATOM 1128 O O . GLY A 1 138 ? 26.892 9.431 -16.719 1.00 83.81 138 GLY A O 1
ATOM 1129 N N . LYS A 1 139 ? 27.045 11.435 -15.691 1.00 85.00 139 LYS A N 1
ATOM 1130 C CA . LYS A 1 139 ? 25.622 11.552 -15.358 1.00 85.00 139 LYS A CA 1
ATOM 1131 C C . LYS A 1 139 ? 24.767 11.561 -16.631 1.00 85.00 139 LYS A C 1
ATOM 1133 O O . LYS A 1 139 ? 25.137 12.187 -17.615 1.00 85.00 139 LYS A O 1
ATOM 1138 N N . ASP A 1 140 ? 23.630 10.871 -16.581 1.00 85.94 140 ASP A N 1
ATOM 1139 C CA . ASP A 1 140 ? 22.632 10.810 -17.659 1.00 85.94 140 ASP A CA 1
ATOM 1140 C C . ASP A 1 140 ? 23.127 10.144 -18.961 1.00 85.94 140 ASP A C 1
ATOM 1142 O O . ASP A 1 140 ? 22.522 10.292 -20.019 1.00 85.94 140 ASP A O 1
ATOM 1146 N N . SER A 1 141 ? 24.186 9.325 -18.873 1.00 88.31 141 SER A N 1
ATOM 1147 C CA . SER A 1 141 ? 24.611 8.428 -19.964 1.00 88.31 141 SER A CA 1
ATOM 1148 C C . SER A 1 141 ? 23.588 7.321 -20.240 1.00 88.31 141 SER A C 1
ATOM 1150 O O . SER A 1 141 ? 23.474 6.838 -21.363 1.00 88.31 141 SER A O 1
ATOM 1152 N N . ASN A 1 142 ? 22.877 6.889 -19.198 1.00 94.50 142 ASN A N 1
ATOM 1153 C CA . ASN A 1 142 ? 21.805 5.901 -19.251 1.00 94.50 142 ASN A CA 1
ATOM 1154 C C . ASN A 1 142 ? 20.466 6.576 -18.930 1.00 94.50 142 ASN A C 1
ATOM 1156 O O . ASN A 1 142 ? 20.425 7.617 -18.275 1.00 94.50 142 ASN A O 1
ATOM 1160 N N . SER A 1 143 ? 19.355 5.973 -19.348 1.00 95.88 143 SER A N 1
ATOM 1161 C CA . SER A 1 143 ? 18.012 6.531 -19.145 1.00 95.88 143 SER A CA 1
ATOM 1162 C C . SER A 1 143 ? 17.239 5.801 -18.056 1.00 95.88 143 SER A C 1
ATOM 1164 O O . SER A 1 143 ? 17.218 4.576 -18.025 1.00 95.88 143 SER A O 1
ATOM 1166 N N . PHE A 1 144 ? 16.555 6.554 -17.195 1.00 96.81 144 PHE A N 1
ATOM 1167 C CA . PHE A 1 144 ? 15.618 6.032 -16.199 1.00 96.81 144 PHE A CA 1
ATOM 1168 C C . PHE A 1 144 ? 14.225 6.576 -16.505 1.00 96.81 144 PHE A C 1
ATOM 1170 O O . PHE A 1 144 ? 13.973 7.772 -16.332 1.00 96.81 144 PHE A O 1
ATOM 1177 N N . ILE A 1 145 ? 13.350 5.695 -16.981 1.00 97.50 145 ILE A N 1
ATOM 1178 C CA . ILE A 1 145 ? 12.008 6.001 -17.463 1.00 97.50 145 ILE A CA 1
ATOM 1179 C C . ILE A 1 145 ? 11.010 5.282 -16.569 1.00 97.50 145 ILE A C 1
ATOM 1181 O O . ILE A 1 145 ? 11.023 4.059 -16.477 1.00 97.50 145 ILE A O 1
ATOM 1185 N N . GLU A 1 146 ? 10.130 6.038 -15.930 1.00 95.69 146 GLU A N 1
ATOM 1186 C CA . GLU A 1 146 ? 9.062 5.502 -15.093 1.00 95.69 146 GLU A CA 1
ATOM 1187 C C . GLU A 1 146 ? 7.712 6.044 -15.550 1.00 95.69 146 GLU A C 1
ATOM 1189 O O . GLU A 1 146 ? 7.546 7.247 -15.749 1.00 95.69 146 GLU A O 1
ATOM 1194 N N . VAL A 1 147 ? 6.748 5.149 -15.739 1.00 96.44 147 VAL A N 1
ATOM 1195 C CA . VAL A 1 147 ? 5.418 5.523 -16.231 1.00 96.44 147 VAL A CA 1
ATOM 1196 C C . VAL A 1 147 ? 4.575 6.111 -15.101 1.00 96.44 147 VAL A C 1
ATOM 1198 O O . VAL A 1 147 ? 3.944 7.150 -15.285 1.00 96.44 147 VAL A O 1
ATOM 1201 N N . GLU A 1 148 ? 4.587 5.484 -13.925 1.00 93.88 148 GLU A N 1
ATOM 1202 C CA . GLU A 1 148 ? 3.927 5.981 -12.713 1.00 93.88 148 GLU A CA 1
ATOM 1203 C C . GLU A 1 148 ? 4.809 5.801 -11.478 1.00 93.88 148 GLU A C 1
ATOM 1205 O O . GLU A 1 148 ? 5.634 4.887 -11.414 1.00 93.88 148 GLU A O 1
ATOM 1210 N N . ASN A 1 149 ? 4.598 6.656 -10.478 1.00 91.88 149 ASN A N 1
ATOM 1211 C CA . ASN A 1 149 ? 5.314 6.610 -9.210 1.00 91.88 149 ASN A CA 1
ATOM 1212 C C . ASN A 1 149 ? 4.390 6.918 -8.025 1.00 91.88 149 ASN A C 1
ATOM 1214 O O . ASN A 1 149 ? 3.647 7.898 -8.054 1.00 91.88 149 ASN A O 1
ATOM 1218 N N . PHE A 1 150 ? 4.530 6.133 -6.959 1.00 89.75 150 PHE A N 1
ATOM 1219 C CA . PHE A 1 150 ? 3.897 6.333 -5.658 1.00 89.75 150 PHE A CA 1
ATOM 1220 C C . PHE A 1 150 ? 4.940 6.196 -4.549 1.00 89.75 150 PHE A C 1
ATOM 1222 O O . PHE A 1 150 ? 5.925 5.471 -4.695 1.00 89.75 150 PHE A O 1
ATOM 1229 N N . TYR A 1 151 ? 4.718 6.878 -3.428 1.00 90.25 151 TYR A N 1
ATOM 1230 C CA . TYR A 1 151 ? 5.574 6.745 -2.254 1.00 90.25 151 TYR A CA 1
ATOM 1231 C C . TYR A 1 151 ? 4.876 5.919 -1.184 1.00 90.25 151 TYR A C 1
ATOM 1233 O O . TYR A 1 151 ? 3.850 6.335 -0.647 1.00 90.25 151 TYR A O 1
ATOM 1241 N N . CYS A 1 152 ? 5.450 4.766 -0.856 1.00 86.44 152 CYS A N 1
ATOM 1242 C CA . CYS A 1 152 ? 4.853 3.793 0.049 1.00 86.44 152 CYS A CA 1
ATOM 1243 C C . CYS A 1 152 ? 5.822 3.432 1.171 1.00 86.44 152 CYS A C 1
ATOM 1245 O O . CYS A 1 152 ? 7.030 3.323 0.957 1.00 86.44 152 CYS A O 1
ATOM 1247 N N . ASN A 1 153 ? 5.284 3.158 2.358 1.00 81.88 153 ASN A N 1
ATOM 1248 C CA . ASN A 1 153 ? 6.089 2.596 3.433 1.00 81.88 153 ASN A CA 1
ATOM 1249 C C . ASN A 1 153 ? 6.641 1.207 3.026 1.00 81.88 153 ASN A C 1
ATOM 1251 O O . ASN A 1 153 ? 5.977 0.444 2.325 1.00 81.88 153 ASN A O 1
ATOM 1255 N N . LYS A 1 154 ? 7.872 0.885 3.445 1.00 73.31 154 LYS A N 1
ATOM 1256 C CA . LYS A 1 154 ? 8.609 -0.343 3.082 1.00 73.31 154 LYS A CA 1
ATOM 1257 C C . LYS A 1 154 ? 8.646 -1.393 4.196 1.00 73.31 154 LYS A C 1
ATOM 1259 O O . LYS A 1 154 ? 9.415 -2.359 4.105 1.00 73.31 154 LYS A O 1
ATOM 1264 N N . ASP A 1 155 ? 7.845 -1.215 5.239 1.00 74.31 155 ASP A N 1
ATOM 1265 C CA . ASP A 1 155 ? 7.769 -2.162 6.345 1.00 74.31 155 ASP A CA 1
ATOM 1266 C C . ASP A 1 155 ? 7.313 -3.537 5.845 1.00 74.31 155 ASP A C 1
ATOM 1268 O O . ASP A 1 155 ? 6.204 -3.717 5.354 1.00 74.31 155 ASP A O 1
ATOM 1272 N N . SER A 1 156 ? 8.211 -4.518 5.948 1.00 70.44 156 SER A N 1
ATOM 1273 C CA . SER A 1 156 ? 8.001 -5.889 5.453 1.00 70.44 156 SER A CA 1
ATOM 1274 C C . SER A 1 156 ? 8.149 -6.958 6.533 1.00 70.44 156 SER A C 1
ATOM 1276 O O . SER A 1 156 ? 7.781 -8.103 6.305 1.00 70.44 156 SER A O 1
ATOM 1278 N N . LYS A 1 157 ? 8.695 -6.600 7.702 1.00 70.69 157 LYS A N 1
ATOM 1279 C CA . LYS A 1 157 ? 8.934 -7.532 8.819 1.00 70.69 157 LYS A CA 1
ATOM 1280 C C . LYS A 1 157 ? 8.109 -7.210 10.063 1.00 70.69 157 LYS A C 1
ATOM 1282 O O . LYS A 1 157 ? 7.686 -8.124 10.752 1.00 70.69 157 LYS A O 1
ATOM 1287 N N . ASN A 1 158 ? 7.848 -5.928 10.306 1.00 78.75 158 ASN A N 1
ATOM 1288 C CA . ASN A 1 158 ? 7.140 -5.437 11.488 1.00 78.75 158 ASN A CA 1
ATOM 1289 C C . ASN A 1 158 ? 5.840 -4.749 11.058 1.00 78.75 158 ASN A C 1
ATOM 1291 O O . ASN A 1 158 ? 5.638 -3.562 11.304 1.00 78.75 158 ASN A O 1
ATOM 1295 N N . THR A 1 159 ? 4.998 -5.466 10.313 1.00 87.69 159 THR A N 1
ATOM 1296 C CA . THR A 1 159 ? 3.724 -4.910 9.843 1.00 87.69 159 THR A CA 1
ATOM 1297 C C . THR A 1 159 ? 2.713 -4.871 10.985 1.00 87.69 159 THR A C 1
ATOM 1299 O O . THR A 1 159 ? 2.809 -5.629 11.952 1.00 87.69 159 THR A O 1
ATOM 1302 N N . THR A 1 160 ? 1.698 -4.014 10.867 1.00 91.75 160 THR A N 1
ATOM 1303 C CA . THR A 1 160 ? 0.641 -3.907 11.885 1.00 91.75 160 THR A CA 1
ATOM 1304 C C . THR A 1 160 ? -0.102 -5.224 12.136 1.00 91.75 160 THR A C 1
ATOM 1306 O O . THR A 1 160 ? -0.603 -5.405 13.238 1.00 91.75 160 THR A O 1
ATOM 1309 N N . TRP A 1 161 ? -0.160 -6.131 11.156 1.00 94.06 161 TRP A N 1
ATOM 1310 C CA . TRP A 1 161 ? -0.803 -7.442 11.299 1.00 94.06 161 TRP A CA 1
ATOM 1311 C C . TRP A 1 161 ? 0.101 -8.470 11.977 1.00 94.06 161 TRP A C 1
ATOM 1313 O O . TRP A 1 161 ? -0.389 -9.319 12.711 1.00 94.06 161 TRP A O 1
ATOM 1323 N N . VAL A 1 162 ? 1.424 -8.367 11.806 1.00 92.12 162 VAL A N 1
ATOM 1324 C CA . VAL A 1 162 ? 2.366 -9.174 12.598 1.00 92.12 162 VAL A CA 1
ATOM 1325 C C . VAL A 1 162 ? 2.266 -8.784 14.075 1.00 92.12 162 VAL A C 1
ATOM 1327 O O . VAL A 1 162 ? 2.181 -9.660 14.928 1.00 92.12 162 VAL A O 1
ATOM 1330 N N . PHE A 1 163 ? 2.185 -7.484 14.385 1.00 93.38 163 PHE A N 1
ATOM 1331 C CA . PHE A 1 163 ? 1.936 -7.024 15.758 1.00 93.38 163 PHE A CA 1
ATOM 1332 C C . PHE A 1 163 ? 0.578 -7.480 16.300 1.00 93.38 163 PHE A C 1
ATOM 1334 O O . PHE A 1 163 ? 0.497 -7.901 17.448 1.00 93.38 163 PHE A O 1
ATOM 1341 N N . GLU A 1 164 ? -0.478 -7.414 15.488 1.00 95.75 164 GLU A N 1
ATOM 1342 C CA . GLU A 1 164 ? -1.802 -7.927 15.853 1.00 95.75 164 GLU A CA 1
ATOM 1343 C C . GLU A 1 164 ? -1.762 -9.412 16.201 1.00 95.75 164 GLU A C 1
ATOM 1345 O O . GLU A 1 164 ? -2.284 -9.799 17.237 1.00 95.75 164 GLU A O 1
ATOM 1350 N N . LYS A 1 165 ? -1.094 -10.232 15.386 1.00 95.50 165 LYS A N 1
ATOM 1351 C CA . LYS A 1 165 ? -0.951 -11.665 15.646 1.00 95.50 165 LYS A CA 1
ATOM 1352 C C . LYS A 1 165 ? -0.300 -11.933 17.003 1.00 95.50 165 LYS A C 1
ATOM 1354 O O . LYS A 1 165 ? -0.791 -12.761 17.763 1.00 95.50 165 LYS A O 1
ATOM 1359 N N . GLU A 1 166 ? 0.806 -11.256 17.301 1.00 95.38 166 GLU A N 1
ATOM 1360 C CA . GLU A 1 166 ? 1.504 -11.449 18.576 1.00 95.38 166 GLU A CA 1
ATOM 1361 C C . GLU A 1 166 ? 0.684 -10.926 19.763 1.00 95.38 166 GLU A C 1
ATOM 1363 O O . GLU A 1 166 ? 0.658 -11.566 20.809 1.00 95.38 166 GLU A O 1
ATOM 1368 N N . PHE A 1 167 ? -0.053 -9.825 19.589 1.00 95.31 167 PHE A N 1
ATOM 1369 C CA . PHE A 1 167 ? -1.023 -9.352 20.578 1.00 95.31 167 PHE A CA 1
ATOM 1370 C C . PHE A 1 167 ? -2.123 -10.392 20.839 1.00 95.31 167 PHE A C 1
ATOM 1372 O O . PHE A 1 167 ? -2.391 -10.723 21.988 1.00 95.31 167 PHE A O 1
ATOM 1379 N N . LEU A 1 168 ? -2.722 -10.953 19.789 1.00 95.25 168 LEU A N 1
ATOM 1380 C CA . LEU A 1 168 ? -3.806 -11.929 19.906 1.00 95.25 168 LEU A CA 1
ATOM 1381 C C . LEU A 1 168 ? -3.366 -13.221 20.603 1.00 95.25 168 LEU A C 1
ATOM 1383 O O . LEU A 1 168 ? -4.120 -13.749 21.412 1.00 95.25 168 LEU A O 1
ATOM 1387 N N . LYS A 1 169 ? -2.133 -13.687 20.367 1.00 95.06 169 LYS A N 1
ATOM 1388 C CA . LYS A 1 169 ? -1.558 -14.810 21.127 1.00 95.06 169 LYS A CA 1
ATOM 1389 C C . LYS A 1 169 ? -1.447 -14.501 22.618 1.00 95.06 169 LYS A C 1
ATOM 1391 O O . LYS A 1 169 ? -1.802 -15.333 23.439 1.00 95.06 169 LYS A O 1
ATOM 1396 N N . GLN A 1 170 ? -0.997 -13.295 22.970 1.00 93.88 170 GLN A N 1
ATOM 1397 C CA . GLN A 1 170 ? -0.928 -12.878 24.374 1.00 93.88 170 GLN A CA 1
ATOM 1398 C C . GLN A 1 170 ? -2.324 -12.800 25.000 1.00 93.88 170 GLN A C 1
ATOM 1400 O O . GLN A 1 170 ? -2.494 -13.150 26.164 1.00 93.88 170 GLN A O 1
ATOM 1405 N N . VAL A 1 171 ? -3.332 -12.336 24.256 1.00 91.06 171 VAL A N 1
ATOM 1406 C CA . VAL A 1 171 ? -4.726 -12.326 24.731 1.00 91.06 171 VAL A CA 1
ATOM 1407 C C . VAL A 1 171 ? -5.222 -13.752 24.972 1.00 91.06 171 VAL A C 1
ATOM 1409 O O . VAL A 1 171 ? -5.780 -14.017 26.034 1.00 91.06 171 VAL A O 1
ATOM 1412 N 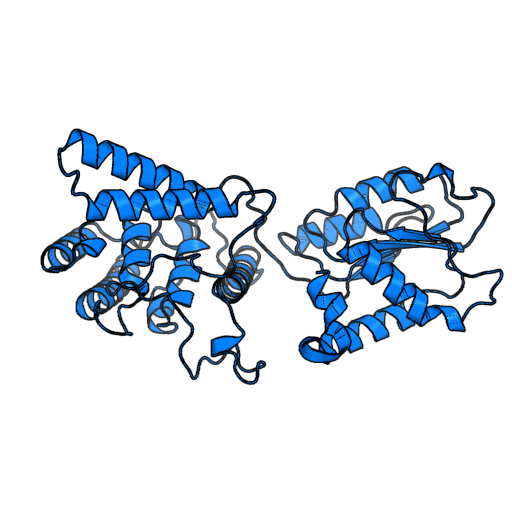N . GLU A 1 172 ? -4.966 -14.674 24.041 1.00 91.38 172 GLU A N 1
ATOM 1413 C CA . GLU A 1 172 ? -5.321 -16.091 24.174 1.00 91.38 172 GLU A CA 1
ATOM 1414 C C . GLU A 1 172 ? -4.689 -16.726 25.423 1.00 91.38 172 GLU A C 1
ATOM 1416 O O . GLU A 1 172 ? -5.409 -17.280 26.253 1.00 91.38 172 GLU A O 1
ATOM 1421 N N . GLU A 1 173 ? -3.376 -16.560 25.614 1.00 91.06 173 GLU A N 1
ATOM 1422 C CA . GLU A 1 173 ? -2.649 -17.047 26.797 1.00 91.06 173 GLU A CA 1
ATOM 1423 C C . GLU A 1 173 ? -3.253 -16.486 28.099 1.00 91.06 173 GLU A C 1
ATOM 1425 O O . GLU A 1 173 ? -3.528 -17.226 29.044 1.00 91.06 173 GLU A O 1
ATOM 1430 N N . ASN A 1 174 ? -3.558 -15.184 28.135 1.00 88.94 174 ASN A N 1
ATOM 1431 C CA . ASN A 1 174 ? -4.188 -14.545 29.294 1.00 88.94 174 ASN A CA 1
ATOM 1432 C C . ASN A 1 174 ? -5.605 -15.074 29.581 1.00 88.94 174 ASN A C 1
ATOM 1434 O O . ASN A 1 174 ? -6.026 -15.112 30.742 1.00 88.94 174 ASN A O 1
ATOM 1438 N N . PHE A 1 175 ? -6.373 -15.431 28.548 1.00 88.12 175 PHE A N 1
ATOM 1439 C CA . PHE A 1 175 ? -7.721 -15.984 28.707 1.00 88.12 175 PHE A CA 1
ATOM 1440 C C . PHE A 1 175 ? -7.658 -17.394 29.289 1.00 88.12 175 PHE A C 1
ATOM 1442 O O . PHE A 1 175 ? -8.453 -17.723 30.173 1.00 88.12 175 PHE A O 1
ATOM 1449 N N . GLU A 1 176 ? -6.698 -18.204 28.838 1.00 85.81 176 GLU A N 1
ATOM 1450 C CA . GLU A 1 176 ? -6.422 -19.533 29.388 1.00 85.81 176 GLU A CA 1
ATOM 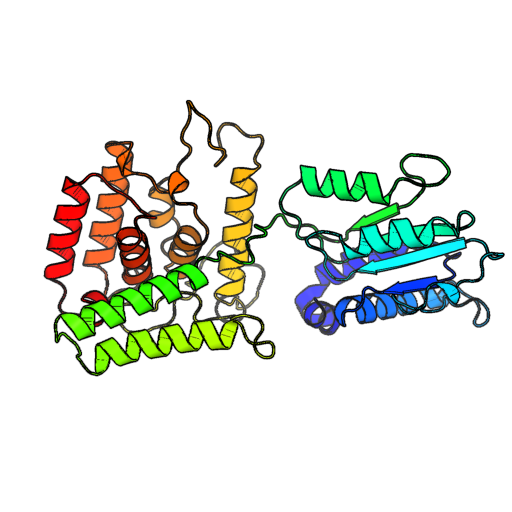1451 C C . GLU A 1 176 ? -5.991 -19.452 30.860 1.00 85.81 176 GLU A C 1
ATOM 1453 O O . GLU A 1 176 ? -6.578 -20.129 31.705 1.00 85.81 176 GLU A O 1
ATOM 1458 N N . GLU A 1 177 ? -5.054 -18.562 31.205 1.00 87.88 177 GLU A N 1
ATOM 1459 C CA . GLU A 1 177 ? -4.585 -18.378 32.589 1.00 87.88 177 GLU A CA 1
ATOM 1460 C C . GLU A 1 177 ? -5.697 -17.942 33.557 1.00 87.88 177 GLU A C 1
ATOM 1462 O O . GLU A 1 177 ? -5.719 -18.357 34.718 1.00 87.88 177 GLU A O 1
ATOM 1467 N N . LYS A 1 178 ? -6.637 -17.107 33.094 1.00 85.25 178 LYS A N 1
ATOM 1468 C CA . LYS A 1 178 ? -7.748 -16.589 33.913 1.00 85.25 178 LYS A CA 1
ATOM 1469 C C . LYS A 1 178 ? -8.989 -17.484 33.912 1.00 85.25 178 LYS A C 1
ATOM 1471 O O . LYS A 1 178 ? -9.962 -17.148 34.586 1.00 85.25 178 LYS A O 1
ATOM 1476 N N . GLY A 1 179 ? -8.984 -18.588 33.162 1.00 81.25 179 GLY A N 1
ATOM 1477 C CA . GLY A 1 179 ? -10.162 -19.443 32.990 1.00 81.25 179 GLY A CA 1
ATOM 1478 C C . GLY A 1 179 ? -11.333 -18.733 32.299 1.00 81.25 179 GLY A C 1
ATOM 1479 O O . GLY A 1 179 ? -12.485 -19.092 32.527 1.00 81.25 179 GLY A O 1
ATOM 1480 N N . LEU A 1 180 ? -11.047 -17.719 31.473 1.00 76.31 180 LEU A N 1
ATOM 1481 C CA . LEU A 1 180 ? -12.022 -16.949 30.685 1.00 76.31 180 LEU A CA 1
ATOM 1482 C C . LEU A 1 180 ? -12.216 -17.544 29.280 1.00 76.31 180 LEU A C 1
ATOM 1484 O O . LEU A 1 180 ? -12.596 -16.847 28.341 1.00 76.31 180 LEU A O 1
ATOM 1488 N N . SER A 1 181 ? -11.920 -18.835 29.134 1.00 68.12 181 SER A N 1
ATOM 1489 C CA . SER A 1 181 ? -11.858 -19.590 27.881 1.00 68.12 181 SER A CA 1
ATOM 1490 C C . SER A 1 181 ? -13.249 -19.920 27.325 1.00 68.12 181 SER A C 1
ATOM 1492 O O . SER A 1 181 ? -13.568 -21.083 27.084 1.00 68.12 181 SER A O 1
ATOM 1494 N N . ASP A 1 182 ? -14.098 -18.908 27.157 1.00 79.00 182 ASP A N 1
ATOM 1495 C CA . ASP A 1 182 ? -15.351 -19.080 26.433 1.00 79.00 182 ASP A CA 1
ATOM 1496 C C . ASP A 1 182 ? -15.060 -19.517 24.988 1.00 79.00 182 ASP A C 1
ATOM 1498 O O . ASP A 1 182 ? -14.192 -18.954 24.310 1.00 79.00 182 ASP A O 1
ATOM 1502 N N . GLU A 1 183 ? -15.761 -20.555 24.530 1.00 81.94 183 GLU A N 1
ATOM 1503 C CA . GLU A 1 183 ? -15.467 -21.232 23.263 1.00 81.94 183 GLU A CA 1
ATOM 1504 C C . GLU A 1 183 ? -15.603 -20.270 22.074 1.00 81.94 183 GLU A C 1
ATOM 1506 O O . GLU A 1 183 ? -14.821 -20.340 21.123 1.00 81.94 183 GLU A O 1
ATOM 1511 N N . PHE A 1 184 ? -16.548 -19.330 22.155 1.00 83.94 184 PHE A N 1
ATOM 1512 C CA . PHE A 1 184 ? -16.770 -18.322 21.125 1.00 83.94 184 PHE A CA 1
ATOM 1513 C C . PHE A 1 184 ? -15.599 -17.332 21.027 1.00 83.94 184 PHE A C 1
ATOM 1515 O O . PHE A 1 184 ? -15.032 -17.160 19.945 1.00 83.94 184 PHE A O 1
ATOM 1522 N N . ASN A 1 185 ? -15.178 -16.743 22.150 1.00 82.06 185 ASN A N 1
ATOM 1523 C CA . ASN A 1 185 ? -14.097 -15.752 22.182 1.00 82.06 185 ASN A CA 1
ATOM 1524 C C . ASN A 1 185 ? -12.757 -16.335 21.714 1.00 82.06 185 ASN A C 1
ATOM 1526 O O . ASN A 1 185 ? -12.058 -15.744 20.888 1.00 82.06 185 ASN A O 1
ATOM 1530 N N . VAL A 1 186 ? -12.417 -17.532 22.201 1.00 85.88 186 VAL A N 1
ATOM 1531 C CA . VAL A 1 186 ? -11.179 -18.225 21.817 1.00 85.88 186 VAL A CA 1
ATOM 1532 C C . VAL A 1 186 ? -11.188 -18.564 20.327 1.00 85.88 186 VAL A C 1
ATOM 1534 O O . VAL A 1 186 ? -10.169 -18.422 19.647 1.00 85.88 186 VAL A O 1
ATOM 1537 N N . LYS A 1 187 ? -12.340 -18.974 19.785 1.00 89.88 187 LYS A N 1
ATOM 1538 C CA . LYS A 1 187 ? -12.477 -19.249 18.355 1.00 89.88 187 LYS A CA 1
ATOM 1539 C C . LYS A 1 187 ? -12.243 -17.994 17.510 1.00 89.88 187 LYS A C 1
ATOM 1541 O O . LYS A 1 187 ? -11.490 -18.075 16.545 1.00 89.88 187 LYS A O 1
ATOM 1546 N N . LEU A 1 188 ? -12.815 -16.847 17.884 1.00 89.00 188 LEU A N 1
ATOM 1547 C CA . LEU A 1 188 ? -12.646 -15.585 17.150 1.00 89.00 188 LEU A CA 1
ATOM 1548 C C . LEU A 1 188 ? -11.168 -15.170 17.072 1.00 89.00 188 LEU A C 1
ATOM 1550 O O . LEU A 1 188 ? -10.665 -14.833 15.997 1.00 89.00 188 LEU A O 1
ATOM 1554 N N . ILE A 1 189 ? -10.450 -15.272 18.195 1.00 92.06 189 ILE A N 1
ATOM 1555 C CA . ILE A 1 189 ? -9.009 -14.994 18.274 1.00 92.06 189 ILE A CA 1
ATOM 1556 C C . ILE A 1 189 ? -8.219 -15.945 17.361 1.00 92.06 189 ILE A C 1
ATOM 1558 O O . ILE A 1 189 ? -7.421 -15.496 16.531 1.00 92.06 189 ILE A O 1
ATOM 1562 N N . ARG A 1 190 ? -8.467 -17.257 17.465 1.00 94.19 190 ARG A N 1
ATOM 1563 C CA . ARG A 1 190 ? -7.777 -18.286 16.668 1.00 94.19 190 ARG A CA 1
ATOM 1564 C C . ARG A 1 190 ? -8.040 -18.145 15.172 1.00 94.19 190 ARG A C 1
ATOM 1566 O O . ARG A 1 190 ? -7.101 -18.249 14.383 1.00 94.19 190 ARG A O 1
ATOM 1573 N N . ASP A 1 191 ? -9.283 -17.877 14.780 1.00 94.81 191 ASP A N 1
ATOM 1574 C CA . ASP A 1 191 ? -9.668 -17.676 13.381 1.00 94.81 191 ASP A CA 1
ATOM 1575 C C . ASP A 1 191 ? -8.953 -16.448 12.795 1.00 94.81 191 ASP A C 1
ATOM 1577 O O . ASP A 1 191 ? -8.438 -16.501 11.673 1.00 94.81 191 ASP A O 1
ATOM 1581 N N . ARG A 1 192 ? -8.817 -15.368 13.577 1.00 95.31 192 ARG A N 1
ATOM 1582 C CA . ARG A 1 192 ? -8.075 -14.173 13.161 1.00 95.31 192 ARG A CA 1
ATOM 1583 C C . ARG A 1 192 ? -6.573 -14.426 13.024 1.00 95.31 192 ARG A C 1
ATOM 1585 O O . ARG A 1 192 ? -5.983 -14.021 12.021 1.00 95.31 192 ARG A O 1
ATOM 1592 N N . ILE A 1 193 ? -5.955 -15.124 13.981 1.00 96.38 193 ILE A N 1
ATOM 1593 C CA . ILE A 1 193 ? -4.541 -15.535 13.898 1.00 96.38 193 ILE A CA 1
ATOM 1594 C C . ILE A 1 193 ? -4.311 -16.381 12.641 1.00 96.38 193 ILE A C 1
ATOM 1596 O O . ILE A 1 193 ? -3.379 -16.116 11.878 1.00 96.38 193 ILE A O 1
ATOM 1600 N N . LYS A 1 194 ? -5.188 -17.361 12.399 1.00 96.06 194 LYS A N 1
ATOM 1601 C CA . LYS A 1 194 ? -5.118 -18.251 11.239 1.00 96.06 194 LYS A CA 1
ATOM 1602 C C . LYS A 1 194 ? -5.217 -17.479 9.924 1.00 96.06 194 LYS A C 1
ATOM 1604 O O . LYS A 1 194 ? -4.406 -17.713 9.034 1.00 96.06 194 LYS A O 1
ATOM 1609 N N . LEU A 1 195 ? -6.147 -16.529 9.817 1.00 95.50 195 LEU A N 1
ATOM 1610 C CA . LEU A 1 195 ? -6.286 -15.673 8.636 1.00 95.50 195 LEU A CA 1
ATOM 1611 C C . LEU A 1 195 ? -5.002 -14.872 8.356 1.00 95.50 195 LEU A C 1
ATOM 1613 O O . LEU A 1 195 ? -4.561 -14.779 7.208 1.00 95.50 195 LEU A O 1
ATOM 1617 N N . ILE A 1 196 ? -4.385 -14.305 9.399 1.00 94.56 196 ILE A N 1
ATOM 1618 C CA . ILE A 1 196 ? -3.119 -13.574 9.264 1.00 94.56 196 ILE A CA 1
ATOM 1619 C C . ILE A 1 196 ? -2.010 -14.524 8.787 1.00 94.56 196 ILE A C 1
ATOM 1621 O O . ILE A 1 196 ? -1.267 -14.173 7.871 1.00 94.56 196 ILE A O 1
ATOM 1625 N N . ASP A 1 197 ? -1.923 -15.736 9.333 1.00 93.69 197 ASP A N 1
ATOM 1626 C CA . ASP A 1 197 ? -0.936 -16.737 8.914 1.00 93.69 197 ASP A CA 1
ATOM 1627 C C . ASP A 1 197 ? -1.112 -17.197 7.469 1.00 93.69 197 ASP A C 1
ATOM 1629 O O . ASP A 1 197 ? -0.146 -17.219 6.702 1.00 93.69 197 ASP A O 1
ATOM 1633 N N . GLU A 1 198 ? -2.346 -17.482 7.059 1.00 93.19 198 GLU A N 1
ATOM 1634 C CA . GLU A 1 198 ? -2.667 -17.832 5.677 1.00 93.19 198 GLU A CA 1
ATOM 1635 C C . GLU A 1 198 ? -2.293 -16.702 4.712 1.00 93.19 198 GLU A C 1
ATOM 1637 O O . GLU A 1 198 ? -1.746 -16.968 3.639 1.00 93.19 198 GLU A O 1
ATOM 1642 N N . SER A 1 199 ? -2.490 -15.438 5.103 1.00 91.06 199 SER A N 1
ATOM 1643 C CA . SER A 1 199 ? -2.125 -14.285 4.272 1.00 91.06 199 SER A CA 1
ATOM 1644 C C . SER A 1 199 ? -0.624 -14.163 4.004 1.00 91.06 199 SER A C 1
ATOM 1646 O O . SER A 1 199 ? -0.222 -13.639 2.964 1.00 91.06 199 SER A O 1
ATOM 1648 N N . MET A 1 200 ? 0.215 -14.663 4.915 1.00 87.19 200 MET A N 1
ATOM 1649 C CA . MET A 1 200 ? 1.674 -14.634 4.785 1.00 87.19 200 MET A CA 1
ATOM 1650 C C . MET A 1 200 ? 2.223 -15.806 3.957 1.00 87.19 200 MET A C 1
ATOM 1652 O O . MET A 1 200 ? 3.428 -15.861 3.700 1.00 87.19 200 MET A O 1
ATOM 1656 N N . SER A 1 201 ? 1.361 -16.732 3.526 1.00 87.00 201 SER A N 1
ATOM 1657 C CA . SER A 1 201 ? 1.746 -17.872 2.696 1.00 87.00 201 SER A CA 1
ATOM 1658 C C . SER A 1 201 ? 2.235 -17.454 1.305 1.00 87.00 201 SER A C 1
ATOM 1660 O O . SER A 1 201 ? 1.915 -16.381 0.775 1.00 87.00 201 SER A O 1
ATOM 1662 N N . SER A 1 202 ? 3.015 -18.339 0.682 1.00 82.81 202 SER A N 1
ATOM 1663 C CA . SER A 1 202 ? 3.525 -18.139 -0.677 1.00 82.81 202 SER A CA 1
ATOM 1664 C C . SER A 1 202 ? 2.426 -18.203 -1.743 1.00 82.81 202 SER A C 1
ATOM 1666 O O . SER A 1 202 ? 2.614 -17.709 -2.854 1.00 82.81 202 SER A O 1
ATOM 1668 N N . GLU A 1 203 ? 1.284 -18.779 -1.388 1.00 83.50 203 GLU A N 1
ATOM 1669 C CA . GLU A 1 203 ? 0.097 -18.971 -2.199 1.00 83.50 203 GLU A CA 1
ATOM 1670 C C . GLU A 1 203 ? -0.799 -17.727 -2.163 1.00 83.50 203 GLU A C 1
ATOM 1672 O O . GLU A 1 203 ? -1.132 -17.190 -3.220 1.00 83.50 203 GLU A O 1
ATOM 1677 N N . ALA A 1 204 ? -1.149 -17.240 -0.965 1.00 82.69 204 ALA A N 1
ATOM 1678 C CA . ALA A 1 204 ? -2.063 -16.107 -0.798 1.00 82.69 204 ALA A CA 1
ATOM 1679 C C . ALA A 1 204 ? -1.394 -14.755 -1.099 1.00 82.69 204 ALA A C 1
ATOM 1681 O O . ALA A 1 204 ? -1.987 -13.911 -1.772 1.00 82.69 204 ALA A O 1
ATOM 1682 N N . LYS A 1 205 ? -0.142 -14.563 -0.651 1.00 83.88 205 LYS A N 1
ATOM 1683 C CA . LYS A 1 205 ? 0.647 -13.327 -0.840 1.00 83.88 205 LYS A CA 1
ATOM 1684 C C . LYS A 1 205 ? -0.104 -12.045 -0.436 1.00 83.88 205 LYS A C 1
ATOM 1686 O O . LYS A 1 205 ? -0.027 -11.031 -1.134 1.00 83.88 205 LYS A O 1
ATOM 1691 N N . GLY A 1 206 ? -0.794 -12.086 0.700 1.00 88.25 206 GLY A N 1
ATOM 1692 C CA . GLY A 1 206 ? -1.558 -10.981 1.277 1.00 88.25 206 GLY A CA 1
ATOM 1693 C C . GLY A 1 206 ? -3.074 -11.178 1.226 1.00 88.25 206 GLY A C 1
ATOM 1694 O O . GLY A 1 206 ? -3.579 -12.217 0.808 1.00 88.25 206 GLY A O 1
ATOM 1695 N N . LEU A 1 207 ? -3.799 -10.149 1.669 1.00 91.06 207 LEU A N 1
ATOM 1696 C CA . LEU A 1 207 ? -5.261 -10.090 1.680 1.00 91.06 207 LEU A CA 1
ATOM 1697 C C . LEU A 1 207 ? -5.743 -8.919 0.824 1.00 91.06 207 LEU A C 1
ATOM 1699 O O . LEU A 1 207 ? -5.113 -7.862 0.801 1.00 91.06 207 LEU A O 1
ATOM 1703 N N . SER A 1 208 ? -6.882 -9.090 0.153 1.00 91.44 208 SER A N 1
ATOM 1704 C CA . SER A 1 208 ? -7.611 -7.970 -0.463 1.00 91.44 208 SER A CA 1
ATOM 1705 C C . SER A 1 208 ? -8.674 -7.398 0.479 1.00 91.44 208 SER A C 1
ATOM 1707 O O . SER A 1 208 ? -8.856 -6.187 0.537 1.00 91.44 208 SER A O 1
ATOM 1709 N N . ASN A 1 209 ? -9.336 -8.263 1.249 1.00 93.38 209 ASN A N 1
ATOM 1710 C CA . ASN A 1 209 ? -10.371 -7.927 2.227 1.00 93.38 209 ASN A CA 1
ATOM 1711 C C . ASN A 1 209 ? -10.126 -8.684 3.540 1.00 93.38 209 ASN A C 1
ATOM 1713 O O . ASN A 1 209 ? -9.236 -9.532 3.596 1.00 93.38 209 ASN A O 1
ATOM 1717 N N . ASN A 1 210 ? -10.905 -8.381 4.582 1.00 94.62 210 ASN A N 1
ATOM 1718 C CA . ASN A 1 210 ? -10.672 -8.838 5.958 1.00 94.62 210 ASN A CA 1
ATOM 1719 C C . ASN A 1 210 ? -9.312 -8.372 6.512 1.00 94.62 210 ASN A C 1
ATOM 1721 O O . ASN A 1 210 ? -8.669 -9.066 7.294 1.00 94.62 210 ASN A O 1
ATOM 1725 N N . LEU A 1 211 ? -8.849 -7.189 6.098 1.00 95.31 211 LEU A N 1
ATOM 1726 C CA . LEU A 1 211 ? -7.642 -6.555 6.634 1.00 95.31 211 LEU A CA 1
ATOM 1727 C C . LEU A 1 211 ? -7.883 -6.025 8.050 1.00 95.31 211 LEU A C 1
ATOM 1729 O O . LEU A 1 211 ? -6.976 -6.068 8.878 1.00 95.31 211 LEU A O 1
ATOM 1733 N N . PHE A 1 212 ? -9.088 -5.539 8.321 1.00 97.19 212 PHE A N 1
ATOM 1734 C CA . PHE A 1 212 ? -9.470 -4.891 9.575 1.00 97.19 212 PHE A CA 1
ATOM 1735 C C . PHE A 1 212 ? -10.408 -5.777 10.397 1.00 97.19 212 PHE A C 1
ATOM 1737 O O . PHE A 1 212 ? -10.992 -6.721 9.858 1.00 97.19 212 PHE A O 1
ATOM 1744 N N . TYR A 1 213 ? -10.566 -5.459 11.680 1.00 95.94 213 TYR A N 1
ATOM 1745 C CA . TYR A 1 213 ? -11.642 -6.010 12.495 1.00 95.94 213 TYR A CA 1
ATOM 1746 C C . TYR A 1 213 ? -13.008 -5.629 11.902 1.00 95.94 213 TYR A C 1
ATOM 1748 O O . TYR A 1 213 ? -13.143 -4.541 11.328 1.00 95.94 213 TYR A O 1
ATOM 1756 N N . PRO A 1 214 ? -14.010 -6.518 12.000 1.00 94.88 214 PRO A N 1
ATOM 1757 C CA . PRO A 1 214 ? -15.355 -6.232 11.525 1.00 94.88 214 PRO A CA 1
ATOM 1758 C C . PRO A 1 214 ? -16.063 -5.223 12.442 1.00 94.88 214 PRO A C 1
ATOM 1760 O O . PRO A 1 214 ? -15.525 -4.749 13.442 1.00 94.88 214 PRO A O 1
ATOM 1763 N N . THR A 1 215 ? -17.301 -4.894 12.097 1.00 95.00 215 THR A N 1
ATOM 1764 C CA . THR A 1 215 ? -18.218 -4.179 12.996 1.00 95.00 215 THR A CA 1
ATOM 1765 C C . THR A 1 215 ? -18.590 -5.033 14.213 1.00 95.00 215 THR A C 1
ATOM 1767 O O . THR A 1 215 ? -18.372 -6.244 14.229 1.00 95.00 215 THR A O 1
ATOM 1770 N N . THR A 1 216 ? -19.247 -4.437 15.215 1.00 92.81 216 THR A N 1
ATOM 1771 C CA . THR A 1 216 ? -19.762 -5.189 16.381 1.00 92.81 216 THR A CA 1
ATOM 1772 C C . THR A 1 216 ? -20.852 -6.214 16.029 1.00 92.81 216 THR A C 1
ATOM 1774 O O . THR A 1 216 ? -21.142 -7.099 16.831 1.00 92.81 216 THR A O 1
ATOM 1777 N N . ASN A 1 217 ? -21.408 -6.120 14.816 1.00 90.88 217 ASN A N 1
ATOM 1778 C CA . ASN A 1 217 ? -22.372 -7.053 14.232 1.00 90.88 217 ASN A CA 1
ATOM 1779 C C . ASN A 1 217 ? -21.715 -8.046 13.249 1.00 90.88 217 ASN A C 1
ATOM 1781 O O . ASN A 1 217 ? -22.411 -8.631 12.424 1.00 90.88 217 ASN A O 1
ATOM 1785 N N . ASP A 1 218 ? -20.385 -8.187 13.286 1.00 90.44 218 ASP A N 1
ATOM 1786 C CA . ASP A 1 218 ? -19.585 -9.099 12.449 1.00 90.44 218 ASP A CA 1
ATOM 1787 C C . ASP A 1 218 ? -19.655 -8.831 10.928 1.00 90.44 218 ASP A C 1
ATOM 1789 O O . ASP A 1 218 ? -19.321 -9.667 10.092 1.00 90.44 218 ASP A O 1
ATOM 1793 N N . ASN A 1 219 ? -20.061 -7.621 10.534 1.00 92.94 219 ASN A N 1
ATOM 1794 C CA . ASN A 1 219 ? -20.008 -7.197 9.132 1.00 92.94 219 ASN A CA 1
ATOM 1795 C C . ASN A 1 219 ? -18.621 -6.661 8.762 1.00 92.94 219 ASN A C 1
ATOM 1797 O O . ASN A 1 219 ? -18.004 -5.922 9.531 1.00 92.94 219 ASN A O 1
ATOM 1801 N N . GLN A 1 220 ? -18.153 -6.979 7.555 1.00 93.75 220 GLN A N 1
ATOM 1802 C CA . GLN A 1 220 ? -16.908 -6.443 7.008 1.00 93.75 220 GLN A CA 1
ATOM 1803 C C . GLN A 1 220 ? -17.008 -4.922 6.794 1.00 93.75 220 GLN A C 1
ATOM 1805 O O . GLN A 1 220 ? -17.991 -4.442 6.239 1.00 93.75 220 GLN A O 1
ATOM 1810 N N . LEU A 1 221 ? -15.959 -4.172 7.158 1.00 94.50 221 LEU A N 1
ATOM 1811 C CA . LEU A 1 221 ? -15.888 -2.732 6.874 1.00 94.50 221 LEU A CA 1
ATOM 1812 C C . LEU A 1 221 ? -15.823 -2.466 5.364 1.00 94.50 221 LEU A C 1
ATOM 1814 O O . LEU A 1 221 ? -14.968 -3.032 4.671 1.00 94.50 221 LEU A O 1
ATOM 1818 N N . GLU A 1 222 ? -16.660 -1.559 4.873 1.00 91.62 222 GLU A N 1
ATOM 1819 C CA . GLU A 1 222 ? -16.731 -1.168 3.463 1.00 91.62 222 GLU A CA 1
ATOM 1820 C C . GLU A 1 222 ? -16.830 0.354 3.294 1.00 91.62 222 GLU A C 1
ATOM 1822 O O . GLU A 1 222 ? -17.056 1.092 4.251 1.00 91.62 222 GLU A O 1
ATOM 1827 N N . LEU A 1 223 ? -16.598 0.841 2.071 1.00 89.38 223 LEU A N 1
ATOM 1828 C CA . LEU A 1 223 ? -16.822 2.250 1.750 1.00 89.38 223 LEU A CA 1
ATOM 1829 C C . LEU A 1 223 ? -18.313 2.508 1.559 1.00 89.38 223 LEU A C 1
ATOM 1831 O O . LEU A 1 223 ? -18.979 1.823 0.779 1.00 89.38 223 LEU A O 1
ATOM 1835 N N . ARG A 1 224 ? -18.816 3.576 2.170 1.00 84.81 224 ARG A N 1
ATOM 1836 C CA . ARG A 1 224 ? -20.184 4.031 1.954 1.00 84.81 224 ARG A CA 1
ATOM 1837 C C . ARG A 1 224 ? -20.339 4.678 0.587 1.00 84.81 224 ARG A C 1
ATOM 1839 O O . ARG A 1 224 ? -19.419 5.255 -0.002 1.00 84.81 224 ARG A O 1
ATOM 1846 N N . LYS A 1 225 ? -21.578 4.647 0.097 1.00 79.81 225 LYS A N 1
ATOM 1847 C CA . LYS A 1 225 ? -21.977 5.397 -1.096 1.00 79.81 225 LYS A CA 1
ATOM 1848 C C . LYS A 1 225 ? -21.802 6.900 -0.860 1.00 79.81 225 LYS A C 1
ATOM 1850 O O . LYS A 1 225 ? -22.147 7.424 0.191 1.00 79.81 225 LYS A O 1
ATOM 1855 N N . GLY A 1 226 ? -21.337 7.599 -1.890 1.00 69.44 226 GLY A N 1
ATOM 1856 C CA . GLY A 1 226 ? -21.089 9.044 -1.868 1.00 69.44 226 GLY A CA 1
ATOM 1857 C C . GLY A 1 226 ? -19.677 9.466 -1.443 1.00 69.44 226 GLY A C 1
ATOM 1858 O O . GLY A 1 226 ? -19.408 10.664 -1.391 1.00 69.44 226 GLY A O 1
ATOM 1859 N N . PHE A 1 227 ? -18.757 8.531 -1.195 1.00 72.81 227 PHE A N 1
ATOM 1860 C CA . PHE A 1 227 ? -17.372 8.866 -0.885 1.00 72.81 227 PHE A CA 1
ATOM 1861 C C . PHE A 1 227 ? -16.647 9.535 -2.069 1.00 72.81 227 PHE A C 1
ATOM 1863 O O . PHE A 1 227 ? -16.608 9.021 -3.190 1.00 72.81 227 PHE A O 1
ATOM 1870 N N . ALA A 1 228 ? -16.051 10.703 -1.813 1.00 62.97 228 ALA A N 1
ATOM 1871 C CA . ALA A 1 228 ? -15.586 11.618 -2.858 1.00 62.97 228 ALA A CA 1
ATOM 1872 C C . ALA A 1 228 ? -14.312 11.164 -3.597 1.00 62.97 228 ALA A C 1
ATOM 1874 O O . ALA A 1 228 ? -14.100 11.556 -4.746 1.00 62.97 228 ALA A O 1
ATOM 1875 N N . PHE A 1 229 ? -13.456 10.348 -2.971 1.00 66.00 229 PHE A N 1
ATOM 1876 C CA . PHE A 1 229 ? -12.124 10.059 -3.523 1.00 66.00 229 PHE A CA 1
ATOM 1877 C C . PHE A 1 229 ? -12.078 8.855 -4.478 1.00 66.00 229 PHE A C 1
ATOM 1879 O O . PHE A 1 229 ? -11.151 8.767 -5.278 1.00 66.00 229 PHE A O 1
ATOM 1886 N N . PHE A 1 230 ? -13.081 7.968 -4.468 1.00 68.75 230 PHE A N 1
ATOM 1887 C CA . PHE A 1 230 ? -13.129 6.775 -5.336 1.00 68.75 230 PHE A CA 1
ATOM 1888 C C . PHE A 1 230 ? -14.124 6.904 -6.506 1.00 68.75 230 PHE A C 1
ATOM 1890 O O . PHE A 1 230 ? -14.579 5.920 -7.076 1.00 68.75 230 PHE A O 1
ATOM 1897 N N . THR A 1 231 ? -14.413 8.129 -6.944 1.00 61.50 231 THR A N 1
ATOM 1898 C CA . THR A 1 231 ? -15.425 8.446 -7.975 1.00 61.50 231 THR A CA 1
ATOM 1899 C C . THR A 1 231 ? -15.088 7.986 -9.399 1.00 61.50 231 THR A C 1
ATOM 1901 O O . THR A 1 231 ? -15.922 8.102 -10.292 1.00 61.50 231 THR A O 1
ATOM 1904 N N . THR A 1 232 ? -13.878 7.471 -9.645 1.00 59.00 232 THR A N 1
ATOM 1905 C CA . THR A 1 232 ? -13.434 7.068 -10.996 1.00 59.00 232 THR A CA 1
ATOM 1906 C C . THR A 1 232 ? -13.924 5.671 -11.405 1.00 59.00 232 THR A C 1
ATOM 1908 O O . THR A 1 232 ? -13.874 5.341 -12.589 1.00 59.00 232 THR A O 1
ATOM 1911 N N . PHE A 1 233 ? -14.418 4.853 -10.469 1.00 60.28 233 PHE A N 1
ATOM 1912 C CA . PHE A 1 233 ? -15.005 3.548 -10.787 1.00 60.28 233 PHE A CA 1
ATOM 1913 C C . PHE A 1 233 ? -16.535 3.653 -10.819 1.00 60.28 233 PHE A C 1
ATOM 1915 O O . PHE A 1 233 ? -17.137 4.192 -9.891 1.00 60.28 233 PHE A O 1
ATOM 1922 N N . ASN A 1 234 ? -17.156 3.130 -11.884 1.00 57.19 234 ASN A N 1
ATOM 1923 C CA . ASN A 1 234 ? -18.608 3.203 -12.103 1.00 57.19 234 ASN A CA 1
ATOM 1924 C C . ASN A 1 234 ? -19.426 2.589 -10.944 1.00 57.19 234 ASN A C 1
ATOM 1926 O O . ASN A 1 234 ? -20.529 3.057 -10.682 1.00 57.19 234 ASN A O 1
ATOM 1930 N N . ASP A 1 235 ? -18.883 1.581 -10.247 1.00 64.06 235 ASP A N 1
ATOM 1931 C CA . ASP A 1 235 ? -19.428 1.013 -9.003 1.00 64.06 235 ASP A CA 1
ATOM 1932 C C . ASP A 1 235 ? -18.282 0.758 -8.004 1.00 64.06 235 ASP A C 1
ATOM 1934 O O . ASP A 1 235 ? -17.942 -0.379 -7.675 1.00 64.06 235 ASP A O 1
ATOM 1938 N N . TYR A 1 236 ? -17.620 1.835 -7.556 1.00 68.06 236 TYR A N 1
ATOM 1939 C CA . TYR A 1 236 ? -16.451 1.727 -6.667 1.00 68.06 236 TYR A CA 1
ATOM 1940 C C . TYR A 1 236 ? -16.731 0.964 -5.372 1.00 68.06 236 TYR A C 1
ATOM 1942 O O . TYR A 1 236 ? -15.814 0.371 -4.822 1.00 68.06 236 TYR A O 1
ATOM 1950 N N . VAL A 1 237 ? -17.978 0.941 -4.899 1.00 66.31 237 VAL A N 1
ATOM 1951 C CA . VAL A 1 237 ? -18.354 0.205 -3.686 1.00 66.31 237 VAL A CA 1
ATOM 1952 C C . VAL A 1 237 ? -18.132 -1.301 -3.866 1.00 66.31 237 VAL A C 1
ATOM 1954 O O . VAL A 1 237 ? -17.731 -1.971 -2.924 1.00 66.31 237 VAL A O 1
ATOM 1957 N N . LYS A 1 238 ? -18.320 -1.839 -5.080 1.00 69.50 238 LYS A N 1
ATOM 1958 C CA . LYS A 1 238 ? -18.045 -3.256 -5.377 1.00 69.50 238 LYS A CA 1
ATOM 1959 C C . LYS A 1 238 ? -16.619 -3.521 -5.846 1.00 69.50 238 LYS A C 1
ATOM 1961 O O . LYS A 1 238 ? -16.104 -4.619 -5.653 1.00 69.50 238 LYS A O 1
ATOM 1966 N N . ASP A 1 239 ? -16.005 -2.540 -6.498 1.00 76.12 239 ASP A N 1
ATOM 1967 C CA . ASP A 1 239 ? -14.717 -2.711 -7.174 1.00 76.12 239 ASP A CA 1
ATOM 1968 C C . ASP A 1 239 ? -13.495 -2.376 -6.305 1.00 76.12 239 ASP A C 1
ATOM 1970 O O . ASP A 1 239 ? -12.371 -2.674 -6.723 1.00 76.12 239 ASP A O 1
ATOM 1974 N N . VAL A 1 240 ? -13.695 -1.724 -5.154 1.00 85.31 240 VAL A N 1
ATOM 1975 C CA . VAL A 1 240 ? -12.629 -1.270 -4.249 1.00 85.31 240 VAL A CA 1
ATOM 1976 C C . VAL A 1 240 ? -12.585 -2.172 -3.022 1.00 85.31 240 VAL A C 1
ATOM 1978 O O . VAL A 1 240 ? -13.532 -2.246 -2.244 1.00 85.31 240 VAL A O 1
ATOM 1981 N N . SER A 1 241 ? -11.458 -2.852 -2.842 1.00 90.94 241 SER A N 1
ATOM 1982 C CA . SER A 1 241 ? -11.201 -3.703 -1.682 1.00 90.94 241 SER A CA 1
ATOM 1983 C C . SER A 1 241 ? -10.663 -2.903 -0.492 1.00 90.94 241 SER A C 1
ATOM 1985 O O . SER A 1 241 ? -10.159 -1.786 -0.649 1.00 90.94 241 SER A O 1
ATOM 1987 N N . GLN A 1 242 ? -10.688 -3.483 0.711 1.00 94.19 242 GLN A N 1
ATOM 1988 C CA . GLN A 1 242 ? -10.062 -2.862 1.887 1.00 94.19 242 GLN A CA 1
ATOM 1989 C C . GLN A 1 242 ? -8.564 -2.595 1.664 1.00 94.19 242 GLN A C 1
ATOM 1991 O O . GLN A 1 242 ? -8.044 -1.582 2.131 1.00 94.19 242 GLN A O 1
ATOM 1996 N N . ALA A 1 243 ? -7.872 -3.459 0.914 1.00 93.00 243 ALA A N 1
ATOM 1997 C CA . ALA A 1 243 ? -6.470 -3.267 0.553 1.00 93.00 243 ALA A CA 1
ATOM 1998 C C . ALA A 1 243 ? -6.249 -2.045 -0.349 1.00 93.00 243 ALA A C 1
ATOM 2000 O O . ALA A 1 243 ? -5.255 -1.340 -0.173 1.00 93.00 243 ALA A O 1
ATOM 2001 N N . ASP A 1 244 ? -7.173 -1.749 -1.267 1.00 90.06 244 ASP A N 1
ATOM 2002 C CA . ASP A 1 244 ? -7.095 -0.558 -2.121 1.00 90.06 244 ASP A CA 1
ATOM 2003 C C . ASP A 1 244 ? -7.254 0.726 -1.291 1.00 90.06 244 ASP A C 1
ATOM 2005 O O . ASP A 1 244 ? -6.503 1.693 -1.472 1.00 90.06 244 ASP A O 1
ATOM 2009 N N . VAL A 1 245 ? -8.191 0.720 -0.332 1.00 92.69 245 VAL A N 1
ATOM 2010 C CA . VAL A 1 245 ? -8.388 1.835 0.609 1.00 92.69 245 VAL A CA 1
ATOM 2011 C C . VAL A 1 245 ? -7.150 2.012 1.478 1.00 92.69 245 VAL A C 1
ATOM 2013 O O . VAL A 1 245 ? -6.585 3.106 1.525 1.00 92.69 245 VAL A O 1
ATOM 2016 N N . TYR A 1 246 ? -6.677 0.930 2.100 1.00 94.25 246 TYR A N 1
ATOM 2017 C CA . TYR A 1 246 ? -5.496 0.948 2.955 1.00 94.25 246 TYR A CA 1
ATOM 2018 C C . TYR A 1 246 ? -4.267 1.464 2.210 1.00 94.25 246 TYR A C 1
ATOM 2020 O O . TYR A 1 246 ? -3.570 2.346 2.706 1.00 94.25 246 TYR A O 1
ATOM 2028 N N . PHE A 1 247 ? -4.012 0.953 1.003 1.00 91.44 247 PHE A N 1
ATOM 2029 C CA . PHE A 1 247 ? -2.884 1.374 0.179 1.00 91.44 247 PHE A CA 1
ATOM 2030 C C . PHE A 1 247 ? -2.947 2.870 -0.142 1.00 91.44 247 PHE A C 1
ATOM 2032 O O . PHE A 1 247 ? -1.937 3.574 -0.048 1.00 91.44 247 PHE A O 1
ATOM 2039 N N . THR A 1 248 ? -4.138 3.371 -0.471 1.00 91.06 248 THR A N 1
ATOM 2040 C CA . THR A 1 248 ? -4.359 4.787 -0.777 1.00 91.06 248 THR A CA 1
ATOM 2041 C C . THR A 1 248 ? -4.098 5.664 0.448 1.00 91.06 248 THR A C 1
ATOM 2043 O O . THR A 1 248 ? -3.285 6.588 0.383 1.00 91.06 248 THR A O 1
ATOM 2046 N N . ILE A 1 249 ? -4.727 5.349 1.584 1.00 93.56 249 ILE A N 1
ATOM 2047 C CA . ILE A 1 249 ? -4.573 6.104 2.836 1.00 93.56 249 ILE A CA 1
ATOM 2048 C C . ILE A 1 249 ? -3.131 6.037 3.352 1.00 93.56 249 ILE A C 1
ATOM 2050 O O . ILE A 1 249 ? -2.558 7.064 3.718 1.00 93.56 249 ILE A O 1
ATOM 2054 N N . SER A 1 250 ? -2.504 4.859 3.308 1.00 93.62 250 SER A N 1
ATOM 2055 C CA . SER A 1 250 ? -1.103 4.670 3.689 1.00 93.62 250 SER A CA 1
ATOM 2056 C C . SER A 1 250 ? -0.161 5.508 2.823 1.00 93.62 250 SER A C 1
ATOM 2058 O O . SER A 1 250 ? 0.757 6.131 3.353 1.00 93.62 250 SER A O 1
ATOM 2060 N N . SER A 1 251 ? -0.412 5.597 1.513 1.00 91.62 251 SER A N 1
ATOM 2061 C CA . SER A 1 251 ? 0.387 6.429 0.605 1.00 91.62 251 SER A CA 1
ATOM 2062 C C . SER A 1 251 ? 0.233 7.924 0.909 1.00 91.62 251 SER A C 1
ATOM 2064 O O . SER A 1 251 ? 1.223 8.657 0.907 1.00 91.62 251 SER A O 1
ATOM 2066 N N . VAL A 1 252 ? -0.983 8.381 1.238 1.00 92.06 252 VAL A N 1
ATOM 2067 C CA . VAL A 1 252 ? -1.233 9.769 1.664 1.00 92.06 252 VAL A CA 1
ATOM 2068 C C . VAL A 1 252 ? -0.491 10.077 2.964 1.00 92.06 252 VAL A C 1
ATOM 2070 O O . VAL A 1 252 ? 0.267 11.044 3.015 1.00 92.06 252 VAL A O 1
ATOM 2073 N N . ILE A 1 253 ? -0.635 9.243 3.994 1.00 94.19 253 ILE A N 1
ATOM 2074 C CA . ILE A 1 253 ? 0.051 9.442 5.280 1.00 94.19 253 ILE A CA 1
ATOM 2075 C C . ILE A 1 253 ? 1.571 9.386 5.109 1.00 94.19 253 ILE A C 1
ATOM 2077 O O . ILE A 1 253 ? 2.286 10.238 5.637 1.00 94.19 253 ILE A O 1
ATOM 2081 N N . ASN A 1 254 ? 2.079 8.457 4.298 1.00 93.75 254 ASN A N 1
ATOM 2082 C CA . ASN A 1 254 ? 3.499 8.396 3.979 1.00 93.75 254 ASN A CA 1
ATOM 2083 C C . ASN A 1 254 ? 3.980 9.680 3.285 1.00 93.75 254 ASN A C 1
ATOM 2085 O O . ASN A 1 254 ? 5.023 10.213 3.651 1.00 93.75 254 ASN A O 1
ATOM 2089 N N . SER A 1 255 ? 3.200 10.247 2.359 1.00 91.69 255 SER A N 1
ATOM 2090 C CA . SER A 1 255 ? 3.558 11.521 1.723 1.00 91.69 255 SER A CA 1
ATOM 2091 C C . SER A 1 255 ? 3.673 12.682 2.722 1.00 91.69 255 SER A C 1
ATOM 2093 O O . SER A 1 255 ? 4.559 13.522 2.573 1.00 91.69 255 SER A O 1
ATOM 2095 N N . LEU A 1 256 ? 2.860 12.695 3.788 1.00 93.81 256 LEU A N 1
ATOM 2096 C CA . LEU A 1 256 ? 2.945 13.701 4.850 1.00 93.81 256 LEU A CA 1
ATOM 2097 C C . LEU A 1 256 ? 4.224 13.557 5.684 1.00 93.81 256 LEU A C 1
ATOM 2099 O O . LEU A 1 256 ? 4.785 14.564 6.106 1.00 93.81 256 LEU A O 1
ATOM 2103 N N . ARG A 1 257 ? 4.734 12.337 5.888 1.00 93.38 257 ARG A N 1
ATOM 2104 C CA . ARG A 1 257 ? 6.001 12.093 6.611 1.00 93.38 257 ARG A CA 1
ATOM 2105 C C . ARG A 1 257 ? 7.224 12.625 5.867 1.00 93.38 257 ARG A C 1
ATOM 2107 O O . ARG A 1 257 ? 8.223 12.962 6.492 1.00 93.38 257 ARG A O 1
ATOM 2114 N N . TYR A 1 258 ? 7.142 12.736 4.545 1.00 91.69 258 TYR A N 1
ATOM 2115 C CA . TYR A 1 258 ? 8.209 13.272 3.693 1.00 91.69 258 TYR A CA 1
ATOM 2116 C C . TYR A 1 258 ? 7.860 14.641 3.094 1.00 91.69 258 TYR A C 1
ATOM 2118 O O . TYR A 1 258 ? 8.568 15.148 2.223 1.00 91.69 258 TYR A O 1
ATOM 2126 N N . SER A 1 259 ? 6.774 15.258 3.562 1.00 90.06 259 SER A N 1
ATOM 2127 C CA . SER A 1 259 ? 6.326 16.558 3.081 1.00 90.06 259 SER A CA 1
ATOM 2128 C C . SER A 1 259 ? 7.314 17.650 3.475 1.00 90.06 259 SER A C 1
ATOM 2130 O O . SER A 1 259 ? 7.740 17.747 4.624 1.00 90.06 259 SER A O 1
ATOM 2132 N N . LYS A 1 260 ? 7.635 18.518 2.512 1.00 87.06 260 LYS A N 1
ATOM 2133 C CA . LYS A 1 260 ? 8.442 19.730 2.727 1.00 87.06 260 LYS A CA 1
ATOM 2134 C C . LYS A 1 260 ? 7.603 20.894 3.282 1.00 87.06 260 LYS A C 1
ATOM 2136 O O . LYS A 1 260 ? 8.152 21.945 3.598 1.00 87.06 260 LYS A O 1
ATOM 2141 N N . SER A 1 261 ? 6.278 20.733 3.374 1.00 89.38 261 SER A N 1
ATOM 2142 C CA . SER A 1 261 ? 5.369 21.738 3.937 1.00 89.38 261 SER A CA 1
ATOM 2143 C C . SER A 1 261 ? 5.430 21.731 5.459 1.00 89.38 261 SER A C 1
ATOM 2145 O O . SER A 1 261 ? 5.324 20.677 6.072 1.00 89.38 261 SER A O 1
ATOM 2147 N N . GLN A 1 262 ? 5.516 22.904 6.086 1.00 82.50 262 GLN A N 1
ATOM 2148 C CA . GLN A 1 262 ? 5.450 23.014 7.548 1.00 82.50 262 GLN A CA 1
ATOM 2149 C C . GLN A 1 262 ? 4.025 22.859 8.101 1.00 82.50 262 GLN A C 1
ATOM 2151 O O . GLN A 1 262 ? 3.861 22.508 9.261 1.00 82.50 262 GLN A O 1
ATOM 2156 N N . GLN A 1 263 ? 2.994 23.120 7.290 1.00 84.50 263 GLN A N 1
ATOM 2157 C CA . GLN A 1 263 ? 1.590 23.084 7.729 1.00 84.50 263 GLN A CA 1
ATOM 2158 C C . GLN A 1 263 ? 0.922 21.726 7.491 1.00 84.50 263 GLN A C 1
ATOM 2160 O O . GLN A 1 263 ? -0.071 21.400 8.129 1.00 84.50 263 GLN A O 1
ATOM 2165 N N . GLN A 1 264 ? 1.435 20.949 6.537 1.00 89.12 264 GLN A N 1
ATOM 2166 C CA . GLN A 1 264 ? 0.869 19.666 6.126 1.00 89.12 264 GLN A CA 1
ATOM 2167 C C . GLN A 1 264 ? 1.977 18.620 6.137 1.00 89.12 264 GLN A C 1
ATOM 2169 O O . GLN A 1 264 ? 2.523 18.262 5.091 1.00 89.12 264 GLN A O 1
ATOM 2174 N N . THR A 1 265 ? 2.351 18.185 7.338 1.00 94.31 265 THR A N 1
ATOM 2175 C CA . THR A 1 265 ? 3.442 17.236 7.551 1.00 94.31 265 THR A CA 1
ATOM 2176 C C . THR A 1 265 ? 3.207 16.381 8.788 1.00 94.31 265 THR A C 1
ATOM 2178 O O . THR A 1 265 ? 2.554 16.804 9.737 1.00 94.31 265 THR A O 1
ATOM 2181 N N . LEU A 1 266 ? 3.763 15.173 8.762 1.00 95.62 266 LEU A N 1
ATOM 2182 C CA . LEU A 1 266 ? 3.869 14.270 9.909 1.00 95.62 266 LEU A CA 1
ATOM 2183 C C . LEU A 1 266 ? 5.331 14.079 10.345 1.00 95.62 266 LEU A C 1
ATOM 2185 O O . LEU A 1 266 ? 5.639 13.176 11.124 1.00 95.62 266 LEU A O 1
ATOM 2189 N N . GLN A 1 267 ? 6.247 14.929 9.866 1.00 94.00 267 GLN A N 1
ATOM 2190 C CA . GLN A 1 267 ? 7.641 14.917 10.303 1.00 94.00 267 GLN A CA 1
ATOM 2191 C C . GLN A 1 267 ? 7.742 15.187 11.800 1.00 94.00 267 GLN A C 1
ATOM 2193 O O . GLN A 1 267 ? 7.203 16.164 12.309 1.00 94.00 267 GLN A O 1
ATOM 2198 N N . GLN A 1 268 ? 8.462 14.331 12.512 1.00 93.25 268 GLN A N 1
ATOM 2199 C CA . GLN A 1 268 ? 8.718 14.510 13.936 1.00 93.25 268 GLN A CA 1
ATOM 2200 C C . GLN A 1 268 ? 10.067 15.206 14.128 1.00 93.25 268 GLN A C 1
ATOM 2202 O O . GLN A 1 268 ? 11.027 14.905 13.421 1.00 93.25 268 GLN A O 1
ATOM 2207 N N . SER A 1 269 ? 10.162 16.098 15.112 1.00 90.69 269 SER A N 1
ATOM 2208 C CA . SER A 1 269 ? 11.437 16.662 15.571 1.00 90.69 269 SER A CA 1
ATOM 2209 C C . SER A 1 269 ? 11.520 16.628 17.097 1.00 90.69 269 SER A C 1
ATOM 2211 O O . SER A 1 269 ? 10.586 16.192 17.772 1.00 90.69 269 SER A O 1
ATOM 2213 N N . GLU A 1 270 ? 12.641 17.081 17.654 1.00 89.31 270 GLU A N 1
ATOM 2214 C CA . GLU A 1 270 ? 12.813 17.186 19.108 1.00 89.31 270 GLU A CA 1
ATOM 2215 C C . GLU A 1 270 ? 11.856 18.211 19.736 1.00 89.31 270 GLU A C 1
ATOM 2217 O O . GLU A 1 270 ? 11.392 18.008 20.855 1.00 89.31 270 GLU A O 1
ATOM 2222 N N . PHE A 1 271 ? 11.516 19.273 18.998 1.00 89.38 271 PHE A N 1
ATOM 2223 C CA . PHE A 1 271 ? 10.718 20.399 19.499 1.00 89.38 271 PHE A CA 1
ATOM 2224 C C . PHE A 1 271 ? 9.266 20.394 19.018 1.00 89.38 271 PHE A C 1
ATOM 2226 O O . PHE A 1 271 ? 8.417 21.038 19.628 1.00 89.38 271 PHE A O 1
ATOM 2233 N N . VAL A 1 272 ? 8.975 19.694 17.921 1.00 90.56 272 VAL A N 1
ATOM 2234 C CA . VAL A 1 272 ? 7.652 19.689 17.287 1.00 90.56 272 VAL A CA 1
ATOM 2235 C C . VAL A 1 272 ? 7.159 18.259 17.136 1.00 90.56 272 VAL A C 1
ATOM 2237 O O . VAL A 1 272 ? 7.811 17.427 16.497 1.00 90.56 272 VAL A O 1
ATOM 2240 N N . ARG A 1 273 ? 5.978 18.005 17.707 1.00 93.94 273 ARG A N 1
ATOM 2241 C CA . ARG A 1 273 ? 5.203 16.777 17.529 1.00 93.94 273 ARG A CA 1
ATOM 2242 C C . ARG A 1 273 ? 4.049 17.063 16.586 1.00 93.94 273 ARG A C 1
ATOM 2244 O O . ARG A 1 273 ? 3.160 17.838 16.920 1.00 93.94 273 ARG A O 1
ATOM 2251 N N . ASN A 1 274 ? 4.081 16.439 15.415 1.00 96.25 274 ASN A N 1
ATOM 2252 C CA . ASN A 1 274 ? 2.995 16.531 14.448 1.00 96.25 274 ASN A CA 1
ATOM 2253 C C . ASN A 1 274 ? 2.068 15.329 14.628 1.00 96.25 274 ASN A C 1
ATOM 2255 O O . ASN A 1 274 ? 2.511 14.185 14.523 1.00 96.25 274 ASN A O 1
ATOM 2259 N N . LEU A 1 275 ? 0.798 15.595 14.922 1.00 96.94 275 LEU A N 1
ATOM 2260 C CA . LEU A 1 275 ? -0.224 14.577 15.144 1.00 96.94 275 LEU A CA 1
ATOM 2261 C C . LEU A 1 275 ? -1.241 14.603 14.005 1.00 96.94 275 LEU A C 1
ATOM 2263 O O . LEU A 1 275 ? -1.486 15.644 13.395 1.00 96.94 275 LEU A O 1
ATOM 2267 N N . ILE A 1 276 ? -1.867 13.460 13.741 1.00 97.50 276 ILE A N 1
ATOM 2268 C CA . ILE A 1 276 ? -3.052 13.415 12.885 1.00 97.50 276 ILE A CA 1
ATOM 2269 C C . ILE A 1 276 ? -4.179 14.113 13.643 1.00 97.50 276 ILE A C 1
ATOM 2271 O O . ILE A 1 276 ? -4.497 13.716 14.756 1.00 97.50 276 ILE A O 1
ATOM 2275 N N . ASP A 1 277 ? -4.795 15.142 13.069 1.00 96.56 277 ASP A N 1
ATOM 2276 C CA . ASP A 1 277 ? -5.903 15.844 13.729 1.00 96.56 277 ASP A CA 1
ATOM 2277 C C . ASP A 1 277 ? -7.071 14.866 14.008 1.00 96.56 277 ASP A C 1
ATOM 2279 O O . ASP A 1 277 ? -7.521 14.213 13.053 1.00 96.56 277 ASP A O 1
ATOM 2283 N N . PRO A 1 278 ? -7.580 14.757 15.260 1.00 97.69 278 PRO A N 1
ATOM 2284 C CA . PRO A 1 278 ? -8.729 13.914 15.600 1.00 97.69 278 PRO A CA 1
ATOM 2285 C C . PRO A 1 278 ? -9.940 14.144 14.690 1.00 97.69 278 PRO A C 1
ATOM 2287 O O . PRO A 1 278 ? -10.643 13.202 14.331 1.00 97.69 278 PRO A O 1
ATOM 2290 N N . GLY A 1 279 ? -10.153 15.381 14.234 1.00 96.44 279 GLY A N 1
ATOM 2291 C CA . GLY A 1 279 ? -11.230 15.761 13.326 1.00 96.44 279 GLY A CA 1
ATOM 2292 C C . GLY A 1 279 ? -11.235 14.991 12.002 1.00 96.44 279 GLY A C 1
ATOM 2293 O O . GLY A 1 279 ? -12.289 14.898 11.369 1.00 96.44 279 GLY A O 1
ATOM 2294 N N . ASN A 1 280 ? -10.117 14.374 11.598 1.00 95.00 280 ASN A N 1
ATOM 2295 C CA . ASN A 1 280 ? -10.093 13.459 10.455 1.00 95.00 280 ASN A CA 1
ATOM 2296 C C . ASN A 1 280 ? -10.965 12.218 10.685 1.00 95.00 280 ASN A C 1
ATOM 2298 O O . ASN A 1 280 ? -11.639 11.796 9.751 1.00 95.00 280 ASN A O 1
ATOM 2302 N N . PHE A 1 281 ? -11.024 11.674 11.905 1.00 95.75 281 PHE A N 1
ATOM 2303 C CA . PHE A 1 281 ? -11.877 10.521 12.220 1.00 95.75 281 PHE A CA 1
ATOM 2304 C C . PHE A 1 281 ? -13.368 10.872 12.203 1.00 95.75 281 PHE A C 1
ATOM 2306 O O . PHE A 1 281 ? -14.193 10.021 11.888 1.00 95.75 281 PHE A O 1
ATOM 2313 N N . ASN A 1 282 ? -13.723 12.129 12.484 1.00 91.88 282 ASN A N 1
ATOM 2314 C CA . ASN A 1 282 ? -15.102 12.605 12.358 1.00 91.88 282 ASN A CA 1
ATOM 2315 C C . ASN A 1 282 ? -15.470 12.942 10.900 1.00 91.88 282 ASN A C 1
ATOM 2317 O O . ASN A 1 282 ? -16.597 12.708 10.472 1.00 91.88 282 ASN A O 1
ATOM 2321 N N . ARG A 1 283 ? -14.525 13.494 10.122 1.00 90.88 283 ARG A N 1
ATOM 2322 C CA . ARG A 1 283 ? -14.735 13.855 8.708 1.00 90.88 283 ARG A CA 1
ATOM 2323 C C . ARG A 1 283 ? -14.790 12.630 7.795 1.00 90.88 283 ARG A C 1
ATOM 2325 O O . ARG A 1 283 ? -15.598 12.609 6.872 1.00 90.88 283 ARG A O 1
ATOM 2332 N N . TYR A 1 284 ? -13.924 11.651 8.034 1.00 90.69 284 TYR A N 1
ATOM 2333 C CA . TYR A 1 284 ? -13.873 10.386 7.307 1.00 90.69 284 TYR A CA 1
ATOM 2334 C C . TYR A 1 284 ? -14.452 9.297 8.203 1.00 90.69 284 TYR A C 1
ATOM 2336 O O . TYR A 1 284 ? -13.722 8.570 8.871 1.00 90.69 284 TYR A O 1
ATOM 2344 N N . ASN A 1 285 ? -15.780 9.260 8.272 1.00 88.06 285 ASN A N 1
ATOM 2345 C CA . ASN A 1 285 ? -16.517 8.422 9.211 1.00 88.06 285 ASN A CA 1
ATOM 2346 C C . ASN A 1 285 ? -16.837 7.014 8.681 1.00 88.06 285 ASN A C 1
ATOM 2348 O O . ASN A 1 285 ? -17.584 6.293 9.338 1.00 88.06 285 ASN A O 1
ATOM 2352 N N . ASP A 1 286 ? -16.310 6.639 7.514 1.00 92.69 286 ASP A N 1
ATOM 2353 C CA . ASP A 1 286 ? -16.256 5.257 7.045 1.00 92.69 286 ASP A CA 1
ATOM 2354 C C . ASP A 1 286 ? -15.234 4.478 7.883 1.00 92.69 286 ASP A C 1
ATOM 2356 O O . ASP A 1 286 ? -14.042 4.813 7.907 1.00 92.69 286 ASP A O 1
ATOM 2360 N N . GLY A 1 287 ? -15.669 3.401 8.530 1.00 94.75 287 GLY A N 1
ATOM 2361 C CA . GLY A 1 287 ? -14.826 2.587 9.400 1.00 94.75 287 GLY A CA 1
ATOM 2362 C C . GLY A 1 287 ? -13.614 2.025 8.675 1.00 94.75 287 GLY A C 1
ATOM 2363 O O . GLY A 1 287 ? -12.529 2.002 9.243 1.00 94.75 287 GLY A O 1
ATOM 2364 N N . VAL A 1 288 ? -13.737 1.663 7.392 1.00 95.38 288 VAL A N 1
ATOM 2365 C CA . VAL A 1 288 ? -12.596 1.193 6.585 1.00 95.38 288 VAL A CA 1
ATOM 2366 C C . VAL A 1 288 ? -11.498 2.259 6.447 1.00 95.38 288 VAL A C 1
ATOM 2368 O O . VAL A 1 288 ? -10.309 1.931 6.407 1.00 95.38 288 VAL A O 1
ATOM 2371 N N . ILE A 1 289 ? -11.860 3.546 6.426 1.00 94.94 289 ILE A N 1
ATOM 2372 C CA . ILE A 1 289 ? -10.902 4.656 6.362 1.00 94.94 289 ILE A CA 1
ATOM 2373 C C . ILE A 1 289 ? -10.317 4.926 7.743 1.00 94.94 289 ILE A C 1
ATOM 2375 O O . ILE A 1 289 ? -9.099 5.052 7.863 1.00 94.94 289 ILE A O 1
ATOM 2379 N N . GLN A 1 290 ? -11.156 4.970 8.780 1.00 96.81 290 GLN A N 1
ATOM 2380 C CA . GLN A 1 290 ? -10.704 5.130 10.164 1.00 96.81 290 GLN A CA 1
ATOM 2381 C C . GLN A 1 290 ? -9.703 4.025 10.533 1.00 96.81 290 GLN A C 1
ATOM 2383 O O . GLN A 1 290 ? -8.589 4.322 10.966 1.00 96.81 290 GLN A O 1
ATOM 2388 N N . ALA A 1 291 ? -10.044 2.768 10.245 1.00 97.88 291 ALA A N 1
ATOM 2389 C CA . ALA A 1 291 ? -9.180 1.606 10.407 1.00 97.88 291 ALA A CA 1
ATOM 2390 C C . ALA A 1 291 ? -7.879 1.753 9.612 1.00 97.88 291 ALA A C 1
ATOM 2392 O O . ALA A 1 291 ? -6.790 1.550 10.148 1.00 97.88 291 ALA A O 1
ATOM 2393 N N . SER A 1 292 ? -7.961 2.190 8.350 1.00 97.12 292 SER A N 1
ATOM 2394 C CA . SER A 1 292 ? -6.770 2.432 7.530 1.00 97.12 292 SER A CA 1
ATOM 2395 C C . SER A 1 292 ? -5.828 3.456 8.165 1.00 97.12 292 SER A C 1
ATOM 2397 O O . SER A 1 292 ? -4.621 3.207 8.228 1.00 97.12 292 SER A O 1
ATOM 2399 N N . ILE A 1 293 ? -6.361 4.571 8.680 1.00 97.38 293 ILE A N 1
ATOM 2400 C CA . ILE A 1 293 ? -5.588 5.602 9.388 1.00 97.38 293 ILE A CA 1
ATOM 2401 C C . ILE A 1 293 ? -4.931 4.998 10.637 1.00 97.38 293 ILE A C 1
ATOM 2403 O O . ILE A 1 293 ? -3.711 5.079 10.771 1.00 97.38 293 ILE A O 1
ATOM 2407 N N . LEU A 1 294 ? -5.698 4.332 11.508 1.00 98.00 294 LEU A N 1
ATOM 2408 C CA . LEU A 1 294 ? -5.191 3.716 12.745 1.00 98.00 294 LEU A CA 1
ATOM 24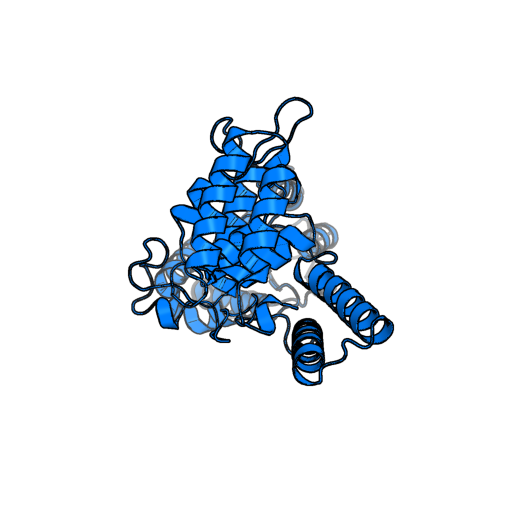09 C C . LEU A 1 294 ? -4.089 2.682 12.469 1.00 98.00 294 LEU A C 1
ATOM 2411 O O . LEU A 1 294 ? -3.065 2.621 13.157 1.00 98.00 294 LEU A O 1
ATOM 2415 N N . ARG A 1 295 ? -4.256 1.866 11.428 1.00 96.31 295 ARG A N 1
ATOM 2416 C CA . ARG A 1 295 ? -3.308 0.807 11.071 1.00 96.31 295 ARG A CA 1
ATOM 2417 C C . ARG A 1 295 ? -2.013 1.348 10.478 1.00 96.31 295 ARG A C 1
ATOM 2419 O O . ARG A 1 295 ? -0.950 0.828 10.817 1.00 96.31 295 ARG A O 1
ATOM 2426 N N . CYS A 1 296 ? -2.065 2.377 9.631 1.00 94.44 296 CYS A N 1
ATOM 2427 C CA . CYS A 1 296 ? -0.861 2.923 8.995 1.00 94.44 296 CYS A CA 1
ATOM 2428 C C . CYS A 1 296 ? -0.148 4.019 9.806 1.00 94.44 296 CYS A C 1
ATOM 2430 O O . CYS A 1 296 ? 1.039 4.256 9.562 1.00 94.44 296 CYS A O 1
ATOM 2432 N N . ALA A 1 297 ? -0.823 4.658 10.766 1.00 95.69 297 ALA A N 1
ATOM 2433 C CA . ALA A 1 297 ? -0.224 5.652 11.648 1.00 95.69 297 ALA A CA 1
ATOM 2434 C C . ALA A 1 297 ? 0.833 5.042 12.586 1.00 95.69 297 ALA A C 1
ATOM 2436 O O . ALA A 1 297 ? 0.707 3.901 13.058 1.00 95.69 297 ALA A O 1
ATOM 2437 N N . TYR A 1 298 ? 1.871 5.827 12.871 1.00 95.00 298 TYR A N 1
ATOM 2438 C CA . TYR A 1 298 ? 2.831 5.538 13.932 1.00 95.00 298 TYR A CA 1
ATOM 2439 C C . TYR A 1 298 ? 2.265 5.962 15.292 1.00 95.00 298 TYR A C 1
ATOM 2441 O O . TYR A 1 298 ? 1.517 6.938 15.349 1.00 95.00 298 TYR A O 1
ATOM 2449 N N . PRO A 1 299 ? 2.656 5.309 16.406 1.00 95.81 299 PRO A N 1
ATOM 2450 C CA . PRO A 1 299 ? 2.194 5.705 17.739 1.00 95.81 299 PRO A CA 1
ATOM 2451 C C . PRO A 1 299 ? 2.424 7.194 18.031 1.00 95.81 299 PRO A C 1
ATOM 2453 O O . PRO A 1 299 ? 1.538 7.873 18.532 1.00 95.81 299 PRO A O 1
ATOM 2456 N N . SER A 1 300 ? 3.570 7.742 17.608 1.00 95.81 300 SER A N 1
ATOM 2457 C CA . SER A 1 300 ? 3.892 9.165 17.772 1.00 95.81 300 SER A CA 1
ATOM 2458 C C . SER A 1 300 ? 2.941 10.120 17.050 1.00 95.81 300 SER A C 1
ATOM 2460 O O . SER A 1 300 ? 2.914 11.291 17.400 1.00 95.81 300 SER A O 1
ATOM 2462 N N . GLU A 1 301 ? 2.204 9.652 16.041 1.00 97.56 301 GLU A N 1
ATOM 2463 C CA . GLU A 1 301 ? 1.263 10.448 15.240 1.00 97.56 301 GLU A CA 1
ATOM 2464 C C . GLU A 1 301 ? -0.157 10.441 15.836 1.00 97.56 301 GLU A C 1
ATOM 2466 O O . GLU A 1 301 ? -0.989 11.252 15.431 1.00 97.56 301 GLU A O 1
ATOM 2471 N N . LEU A 1 302 ? -0.423 9.558 16.810 1.00 98.25 302 LEU A N 1
ATOM 2472 C CA . LEU A 1 302 ? -1.699 9.396 17.527 1.00 98.25 302 LEU A CA 1
ATOM 2473 C C . LEU A 1 302 ? -1.538 9.585 19.052 1.00 98.25 302 LEU A C 1
ATOM 2475 O O . LEU A 1 302 ? -2.353 9.123 19.857 1.00 98.25 302 LEU A O 1
ATOM 2479 N N . SER A 1 303 ? -0.471 10.280 19.456 1.00 97.62 303 SER A N 1
ATOM 2480 C CA . SER A 1 303 ? -0.133 10.574 20.851 1.00 97.62 303 SER A CA 1
ATOM 2481 C C . SER A 1 303 ? -0.956 11.725 21.440 1.00 97.62 303 SER A C 1
ATOM 2483 O O . SER A 1 303 ? -0.389 12.707 21.913 1.00 97.62 303 SER A O 1
ATOM 2485 N N . TYR A 1 304 ? -2.287 11.638 21.437 1.00 98.50 304 TYR A N 1
ATOM 2486 C CA . TYR A 1 304 ? -3.148 12.733 21.914 1.00 98.50 304 TYR A CA 1
ATOM 2487 C C . TYR A 1 304 ? -3.002 13.037 23.407 1.00 98.50 304 TYR A C 1
ATOM 2489 O O . TYR A 1 304 ? -3.278 14.153 23.827 1.00 98.50 304 TYR A O 1
ATOM 2497 N N . HIS A 1 305 ? -2.480 12.109 24.212 1.00 97.75 305 HIS A N 1
ATOM 2498 C CA . HIS A 1 305 ? -2.186 12.340 25.631 1.00 97.75 305 HIS A CA 1
ATOM 2499 C C . HIS A 1 305 ? -1.243 13.532 25.906 1.00 97.75 305 HIS A C 1
ATOM 2501 O O . HIS A 1 305 ? -1.182 14.005 27.046 1.00 97.75 305 HIS A O 1
ATOM 2507 N N . ILE A 1 306 ? -0.490 14.013 24.907 1.00 96.25 306 ILE A N 1
ATOM 2508 C CA . ILE A 1 306 ? 0.436 15.145 25.068 1.00 96.25 306 ILE A CA 1
ATOM 2509 C C . ILE A 1 306 ? -0.276 16.503 25.105 1.00 96.25 306 ILE A C 1
ATOM 2511 O O . ILE A 1 306 ? 0.304 17.459 25.609 1.00 96.25 306 ILE A O 1
ATOM 2515 N N . ASP A 1 307 ? -1.522 16.589 24.632 1.00 97.31 307 ASP A N 1
ATOM 2516 C CA . ASP A 1 307 ? -2.289 17.834 24.537 1.00 97.31 307 ASP A CA 1
ATOM 2517 C C . ASP A 1 307 ? -3.720 17.638 25.060 1.00 97.31 307 ASP A C 1
ATOM 2519 O O . ASP A 1 307 ? -4.405 16.682 24.704 1.00 97.31 307 ASP A O 1
ATOM 2523 N N . GLU A 1 308 ? -4.172 18.532 25.940 1.00 97.69 308 GLU A N 1
ATOM 2524 C CA . GLU A 1 308 ? -5.492 18.414 26.575 1.00 97.69 308 GLU A CA 1
ATOM 2525 C C . GLU A 1 308 ? -6.632 18.559 25.559 1.00 97.69 308 GLU A C 1
ATOM 2527 O O . GLU A 1 308 ? -7.576 17.773 25.561 1.00 97.69 308 GLU A O 1
ATOM 2532 N N . THR A 1 309 ? -6.509 19.516 24.636 1.00 98.12 309 THR A N 1
ATOM 2533 C CA . THR A 1 309 ? -7.553 19.827 23.653 1.00 98.12 309 THR A CA 1
ATOM 2534 C C . THR A 1 309 ? -7.689 18.698 22.640 1.00 98.12 309 THR A C 1
ATOM 2536 O O . THR A 1 309 ? -8.796 18.265 22.328 1.00 98.12 309 THR A O 1
ATOM 2539 N N . LEU A 1 310 ? -6.569 18.174 22.137 1.00 98.00 310 LEU A N 1
ATOM 2540 C CA . LEU A 1 310 ? -6.586 17.048 21.203 1.00 98.00 310 LEU A CA 1
ATOM 2541 C C . LEU A 1 310 ? -7.098 15.768 21.868 1.00 98.00 310 LEU A C 1
ATOM 2543 O O . LEU A 1 310 ? -7.846 15.017 21.242 1.00 98.00 310 LEU A O 1
ATOM 2547 N N . SER A 1 311 ? -6.744 15.537 23.134 1.00 98.56 311 SER A N 1
ATOM 2548 C CA . SER A 1 311 ? -7.278 14.419 23.910 1.00 98.56 311 SER A CA 1
ATOM 2549 C C . SER A 1 311 ? -8.789 14.536 24.133 1.00 98.56 311 SER A C 1
ATOM 2551 O O . SER A 1 311 ? -9.488 13.533 24.019 1.00 98.56 311 SER A O 1
ATOM 2553 N N . GLU A 1 312 ? -9.314 15.725 24.434 1.00 98.50 312 GLU A N 1
ATOM 2554 C CA . GLU A 1 312 ? -10.761 15.964 24.582 1.00 98.50 312 GLU A CA 1
ATOM 2555 C C . GLU A 1 312 ? -11.506 15.772 23.253 1.00 98.50 312 GLU A C 1
ATOM 2557 O O . GLU A 1 312 ? -12.543 15.106 23.193 1.00 98.50 312 GLU A O 1
ATOM 2562 N N . ASN A 1 313 ? -10.940 16.282 22.155 1.00 98.38 313 ASN A N 1
ATOM 2563 C CA . ASN A 1 313 ? -11.512 16.125 20.819 1.00 98.38 313 ASN A CA 1
ATOM 2564 C C . ASN A 1 313 ? -11.583 14.650 20.408 1.00 98.38 313 ASN A C 1
ATOM 2566 O O . ASN A 1 313 ? -12.610 14.194 19.906 1.00 98.38 313 ASN A O 1
ATOM 2570 N N . MET A 1 314 ? -10.505 13.890 20.627 1.00 98.50 314 MET A N 1
ATOM 2571 C CA . MET A 1 314 ? -10.497 12.460 20.324 1.00 98.50 314 MET A CA 1
ATOM 2572 C C . MET A 1 314 ? -11.437 11.682 21.252 1.00 98.50 314 MET A C 1
ATOM 2574 O O . MET A 1 314 ? -12.139 10.789 20.783 1.00 98.50 314 MET A O 1
ATOM 2578 N N . TYR A 1 315 ? -11.500 12.039 22.540 1.00 98.44 315 TYR A N 1
ATOM 2579 C CA . TYR A 1 315 ? -12.455 11.460 23.487 1.00 98.44 315 TYR A CA 1
ATOM 2580 C C . TYR A 1 315 ? -13.900 11.636 23.008 1.00 98.44 315 TYR A C 1
ATOM 2582 O O . TYR A 1 315 ? -14.621 10.650 22.911 1.00 98.44 315 TYR A O 1
ATOM 2590 N N . SER A 1 316 ? -14.290 12.852 22.616 1.00 98.00 316 SER A N 1
ATOM 2591 C CA . SER A 1 316 ? -15.641 13.149 22.114 1.00 98.00 316 SER A CA 1
ATOM 2592 C C . SER A 1 316 ? -16.010 12.310 20.883 1.00 98.00 316 SER A C 1
ATOM 2594 O O . SER A 1 316 ? -17.152 11.882 20.718 1.00 98.00 316 SER A O 1
ATOM 2596 N N . ILE A 1 317 ? -15.036 12.047 20.003 1.00 97.69 317 ILE A N 1
ATOM 2597 C CA . ILE A 1 317 ? -15.232 11.174 18.838 1.00 97.69 317 ILE A CA 1
ATOM 2598 C C . ILE A 1 317 ? -15.437 9.724 19.284 1.00 97.69 317 ILE A C 1
ATOM 2600 O O . ILE A 1 317 ? -16.365 9.072 18.811 1.00 97.69 317 ILE A O 1
ATOM 2604 N N . LEU A 1 318 ? -14.598 9.225 20.195 1.00 97.94 318 LEU A N 1
ATOM 2605 C CA . LEU A 1 318 ? -14.697 7.858 20.709 1.00 97.94 318 LEU A CA 1
ATOM 2606 C C . LEU A 1 318 ? -15.997 7.628 21.477 1.00 97.94 318 LEU A C 1
ATOM 2608 O O . LEU A 1 318 ? -16.634 6.605 21.270 1.00 97.94 318 LEU A O 1
ATOM 2612 N N . GLU A 1 319 ? -16.426 8.584 22.300 1.00 97.19 319 GLU A N 1
ATOM 2613 C CA . GLU A 1 319 ? -17.705 8.533 23.013 1.00 97.19 319 GLU A CA 1
ATOM 2614 C C . GLU A 1 319 ? -18.864 8.329 22.031 1.00 97.19 319 GLU A C 1
ATOM 2616 O O . GLU A 1 319 ? -19.692 7.437 22.219 1.00 97.19 319 GLU A O 1
ATOM 2621 N N . LYS A 1 320 ? -18.860 9.073 20.919 1.00 96.44 320 LYS A N 1
ATOM 2622 C CA . LYS A 1 320 ? -19.858 8.918 19.860 1.00 96.44 320 LYS A CA 1
ATOM 2623 C C . LYS A 1 320 ? -19.774 7.557 19.160 1.00 96.44 320 LYS A C 1
ATOM 2625 O O . LYS A 1 320 ? -20.808 6.925 18.956 1.00 96.44 320 LYS A O 1
ATOM 2630 N N . VAL A 1 321 ? -18.570 7.102 18.802 1.00 96.81 321 VAL A N 1
ATOM 2631 C CA . VAL A 1 321 ? -18.349 5.788 18.161 1.00 96.81 321 VAL A CA 1
ATOM 2632 C C . VAL A 1 321 ? -18.840 4.653 19.063 1.00 96.81 321 VAL A C 1
ATOM 2634 O O . VAL A 1 321 ? -19.491 3.732 18.583 1.00 96.81 321 VAL A O 1
ATOM 2637 N N . ILE A 1 322 ? -18.586 4.744 20.370 1.00 96.31 322 ILE A N 1
ATOM 2638 C CA . ILE A 1 322 ? -19.043 3.780 21.378 1.00 96.31 322 ILE A CA 1
ATOM 2639 C C . ILE A 1 322 ? -20.570 3.820 21.507 1.00 96.31 322 ILE A C 1
ATOM 2641 O O . ILE A 1 322 ? -21.200 2.770 21.501 1.00 96.31 322 ILE A O 1
ATOM 2645 N N . SER A 1 323 ? -21.184 5.007 21.584 1.00 95.38 323 SER A N 1
ATOM 2646 C CA . SER A 1 323 ? -22.647 5.124 21.716 1.00 95.38 323 SER A CA 1
ATOM 2647 C C . SER A 1 323 ? -23.425 4.633 20.493 1.00 95.38 323 SER A C 1
ATOM 2649 O O . SER A 1 323 ? -24.597 4.296 20.609 1.00 95.38 323 SER A O 1
ATOM 2651 N N . GLU A 1 324 ? -22.780 4.607 19.326 1.00 94.88 324 GLU A N 1
ATOM 2652 C CA . GLU A 1 324 ? -23.377 4.233 18.042 1.00 94.88 324 GLU A CA 1
ATOM 2653 C C . GLU A 1 324 ? -22.771 2.929 17.495 1.00 94.88 324 GLU A C 1
ATOM 2655 O O . GLU A 1 324 ? -22.783 2.707 16.286 1.00 94.88 324 GLU A O 1
ATOM 2660 N N . HIS A 1 325 ? -22.200 2.084 18.363 1.00 94.06 325 HIS A N 1
ATOM 2661 C CA . HIS A 1 325 ? -21.432 0.896 17.966 1.00 94.06 325 HIS A CA 1
ATOM 2662 C C . HIS A 1 325 ? -22.223 -0.122 17.131 1.00 94.06 325 HIS A C 1
ATOM 2664 O O . HIS A 1 325 ? -21.629 -0.922 16.406 1.00 94.06 325 HIS A O 1
ATOM 2670 N N . ASP A 1 326 ? -23.547 -0.122 17.277 1.00 91.00 326 ASP A N 1
ATOM 2671 C CA . ASP A 1 326 ? -24.511 -0.988 16.603 1.00 91.00 326 ASP A CA 1
ATOM 2672 C C . ASP A 1 326 ? -25.023 -0.398 15.277 1.00 91.00 326 ASP A C 1
ATOM 2674 O O . ASP A 1 326 ? -25.759 -1.065 14.546 1.00 91.00 326 ASP A O 1
ATOM 2678 N N . LYS A 1 327 ? -24.621 0.834 14.944 1.00 92.25 327 LYS A N 1
ATOM 2679 C CA . LYS A 1 327 ? -24.999 1.563 13.729 1.00 92.25 327 LYS A CA 1
ATOM 2680 C C . LYS A 1 327 ? -23.770 1.884 12.887 1.00 92.25 327 LYS A C 1
ATOM 2682 O O . LYS A 1 327 ? -22.638 1.851 13.363 1.00 92.25 327 LYS A O 1
ATOM 2687 N N . ASP A 1 328 ? -24.003 2.306 11.644 1.00 87.75 328 ASP A N 1
ATOM 2688 C CA . ASP A 1 328 ? -22.938 2.674 10.703 1.00 87.75 328 ASP A CA 1
ATOM 2689 C C . ASP A 1 328 ? -21.934 3.661 11.332 1.00 87.75 328 ASP A C 1
ATOM 2691 O O . ASP A 1 328 ? -20.724 3.511 11.204 1.00 87.75 328 ASP A O 1
ATOM 2695 N N . GLN A 1 329 ? -22.405 4.654 12.097 1.00 88.94 329 GLN A N 1
ATOM 2696 C CA . GLN A 1 329 ? -21.534 5.681 12.688 1.00 88.94 329 GLN A CA 1
ATOM 2697 C C . GLN A 1 329 ? -20.478 5.137 13.666 1.00 88.94 329 GLN A C 1
ATOM 2699 O O . GLN A 1 329 ? -19.450 5.794 13.833 1.00 88.94 329 GLN A O 1
ATOM 2704 N N . GLY A 1 330 ? -20.709 3.979 14.290 1.00 92.25 330 GLY A N 1
ATOM 2705 C CA . GLY A 1 330 ? -19.776 3.331 15.213 1.00 92.25 330 GLY A CA 1
ATOM 2706 C C . GLY A 1 330 ? -19.058 2.111 14.633 1.00 92.25 330 GLY A C 1
ATOM 2707 O O . GLY A 1 330 ? -18.388 1.394 15.373 1.00 92.25 330 GLY A O 1
ATOM 2708 N N . GLU A 1 331 ? -19.159 1.864 13.323 1.00 93.94 331 GLU A N 1
ATOM 2709 C CA . GLU A 1 331 ? -18.696 0.621 12.691 1.00 93.94 331 GLU A CA 1
ATOM 2710 C C . GLU A 1 331 ? -17.192 0.333 12.894 1.00 93.94 331 GLU A C 1
ATOM 2712 O O . GLU A 1 331 ? -16.783 -0.824 12.938 1.00 93.94 331 GLU A O 1
ATOM 2717 N N . GLY A 1 332 ? -16.371 1.375 13.077 1.00 95.25 332 GLY A N 1
ATOM 2718 C CA . GLY A 1 332 ? -14.930 1.274 13.329 1.00 95.25 332 GLY A CA 1
ATOM 2719 C C . GLY A 1 332 ? -14.529 0.996 14.785 1.00 95.25 332 GLY A C 1
ATOM 2720 O O . GLY A 1 332 ? -13.335 1.041 15.083 1.00 95.25 332 GLY A O 1
ATOM 2721 N N . LEU A 1 333 ? -15.475 0.748 15.705 1.00 97.25 333 LEU A N 1
ATOM 2722 C CA . LEU A 1 333 ? -15.198 0.641 17.146 1.00 97.25 333 LEU A CA 1
ATOM 2723 C C . LEU A 1 333 ? -14.063 -0.341 17.473 1.00 97.25 333 LEU A C 1
ATOM 2725 O O . LEU A 1 333 ? -13.134 0.037 18.184 1.00 97.25 333 LEU A O 1
ATOM 2729 N N . LEU A 1 334 ? -14.097 -1.569 16.945 1.00 96.69 334 LEU A N 1
ATOM 2730 C CA . LEU A 1 334 ? -13.106 -2.601 17.289 1.00 96.69 334 LEU A CA 1
ATOM 2731 C C . LEU A 1 334 ? -11.673 -2.200 16.901 1.00 96.69 334 LEU A C 1
ATOM 2733 O O . LEU A 1 334 ? -10.720 -2.513 17.610 1.00 96.69 334 LEU A O 1
ATOM 2737 N N . GLU A 1 335 ? -11.509 -1.436 15.820 1.00 97.81 335 GLU A N 1
ATOM 2738 C CA . GLU A 1 335 ? -10.209 -0.904 15.400 1.00 97.81 335 GLU A CA 1
ATOM 2739 C C . GLU A 1 335 ? -9.701 0.194 16.341 1.00 97.81 335 GLU A C 1
ATOM 2741 O O . GLU A 1 335 ? -8.508 0.234 16.658 1.00 97.81 335 GLU A O 1
ATOM 2746 N N . PHE A 1 336 ? -10.593 1.053 16.847 1.00 98.12 336 PHE A N 1
ATOM 2747 C CA . PHE A 1 336 ? -10.236 2.027 17.881 1.00 98.12 336 PHE A CA 1
ATOM 2748 C C . PHE A 1 336 ? -9.845 1.345 19.191 1.00 98.12 336 PHE A C 1
ATOM 2750 O O . PHE A 1 336 ? -8.821 1.709 19.769 1.00 98.12 336 PHE A O 1
ATOM 2757 N N . LEU A 1 337 ? -10.616 0.350 19.639 1.00 97.00 337 LEU A N 1
ATOM 2758 C CA . LEU A 1 337 ? -10.313 -0.404 20.857 1.00 97.00 337 LEU A CA 1
ATOM 2759 C C . LEU A 1 337 ? -8.957 -1.091 20.744 1.00 97.00 337 LEU A C 1
ATOM 2761 O O . LEU A 1 337 ? -8.097 -0.883 21.597 1.00 97.00 337 LEU A O 1
ATOM 2765 N N . TYR A 1 338 ? -8.717 -1.804 19.643 1.00 97.12 338 TYR A N 1
ATOM 2766 C CA . TYR A 1 338 ? -7.419 -2.408 19.368 1.00 97.12 338 TYR A CA 1
ATOM 2767 C C . TYR A 1 338 ? -6.285 -1.373 19.422 1.00 97.12 338 TYR A C 1
ATOM 2769 O O . TYR A 1 338 ? -5.291 -1.590 20.116 1.00 97.12 338 TYR A O 1
ATOM 2777 N N . ALA A 1 339 ? -6.437 -0.225 18.750 1.00 98.12 339 ALA A N 1
ATOM 2778 C CA . ALA A 1 339 ? -5.421 0.826 18.728 1.00 98.12 339 ALA A CA 1
ATOM 2779 C C . ALA A 1 339 ? -5.129 1.420 20.119 1.00 98.12 339 ALA A C 1
ATOM 2781 O O . ALA A 1 339 ? -3.971 1.748 20.399 1.00 98.12 339 ALA A O 1
ATOM 2782 N N . ILE A 1 340 ? -6.144 1.551 20.980 1.00 97.75 340 ILE A N 1
ATOM 2783 C CA . ILE A 1 340 ? -5.994 2.001 22.372 1.00 97.75 340 ILE A CA 1
ATOM 2784 C C . ILE A 1 340 ? -5.274 0.937 23.200 1.00 97.75 340 ILE A C 1
ATOM 2786 O O . ILE A 1 340 ? -4.311 1.254 23.898 1.00 97.75 340 ILE A O 1
ATOM 2790 N N . THR A 1 341 ? -5.691 -0.325 23.086 1.00 95.50 341 THR A N 1
ATOM 2791 C CA . THR A 1 341 ? -5.144 -1.443 23.866 1.00 95.50 341 THR A CA 1
ATOM 2792 C C . THR A 1 341 ? -3.654 -1.646 23.604 1.00 95.50 341 THR A C 1
ATOM 2794 O O . THR A 1 341 ? -2.877 -1.808 24.544 1.00 95.50 341 THR A O 1
ATOM 2797 N N . ILE A 1 342 ? -3.216 -1.542 22.345 1.00 95.81 342 ILE A N 1
ATOM 2798 C CA . ILE A 1 342 ? -1.788 -1.622 21.994 1.00 95.81 342 ILE A CA 1
ATOM 2799 C C . ILE A 1 342 ? -1.022 -0.308 22.238 1.00 95.81 342 ILE A C 1
ATOM 2801 O O . ILE A 1 342 ? 0.137 -0.192 21.842 1.00 95.81 342 ILE A O 1
ATOM 2805 N N . GLN A 1 343 ? -1.666 0.701 22.837 1.00 96.19 343 GLN A N 1
ATOM 2806 C CA . GLN A 1 343 ? -1.118 2.039 23.096 1.00 96.19 343 GLN A CA 1
ATOM 2807 C C . GLN A 1 343 ? -0.616 2.762 21.838 1.00 96.19 343 GLN A C 1
ATOM 2809 O O . GLN A 1 343 ? 0.270 3.617 21.906 1.00 96.19 343 GLN A O 1
ATOM 2814 N N . LYS A 1 344 ? -1.186 2.447 20.671 1.00 96.88 344 LYS A N 1
ATOM 2815 C CA . LYS A 1 344 ? -0.935 3.218 19.452 1.00 96.88 344 LYS A CA 1
ATOM 2816 C C . LYS A 1 344 ? -1.714 4.530 19.495 1.00 96.88 344 LYS A C 1
ATOM 2818 O O . LYS A 1 344 ? -1.147 5.576 19.206 1.00 96.88 344 LYS A O 1
ATOM 2823 N N . LEU A 1 345 ? -2.991 4.468 19.868 1.00 98.38 345 LEU A N 1
ATOM 2824 C CA . LEU A 1 345 ? -3.845 5.624 20.119 1.00 98.38 345 LEU A CA 1
ATOM 2825 C C . LEU A 1 345 ? -3.854 5.905 21.623 1.00 98.38 345 LEU A C 1
ATOM 2827 O O . LEU A 1 345 ? -4.297 5.067 22.401 1.00 98.38 345 LEU A O 1
ATOM 2831 N N . THR A 1 346 ? -3.366 7.069 22.052 1.00 98.38 346 THR A N 1
ATOM 2832 C CA . THR A 1 346 ? -3.262 7.388 23.487 1.00 98.38 346 THR A CA 1
ATOM 2833 C C . THR A 1 346 ? -3.968 8.693 23.823 1.00 98.38 346 THR A C 1
ATOM 2835 O O . THR A 1 346 ? -3.809 9.688 23.123 1.00 98.38 346 THR A O 1
ATOM 2838 N N . LEU A 1 347 ? -4.724 8.697 24.921 1.00 98.56 347 LEU A N 1
ATOM 2839 C CA . LEU A 1 347 ? -5.440 9.858 25.454 1.00 98.56 347 LEU A CA 1
ATOM 2840 C C . LEU A 1 347 ? -4.987 10.148 26.894 1.00 98.56 347 LEU A C 1
ATOM 2842 O O . LEU A 1 347 ? -4.248 9.367 27.501 1.00 98.56 347 LEU A O 1
ATOM 2846 N N . 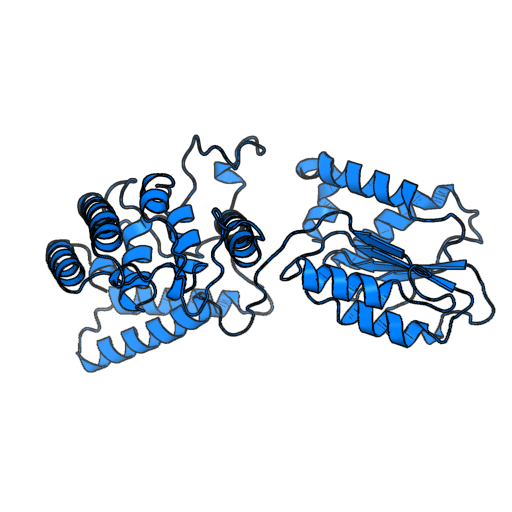LYS A 1 348 ? -5.436 11.271 27.461 1.00 98.25 348 LYS A N 1
ATOM 2847 C CA . LYS A 1 348 ? -5.313 11.548 28.899 1.00 98.25 348 LYS A CA 1
ATOM 2848 C C . LYS A 1 348 ? -5.964 10.425 29.708 1.00 98.25 348 LYS A C 1
ATOM 2850 O O . LYS A 1 348 ? -6.969 9.845 29.297 1.00 98.25 348 LYS A O 1
ATOM 2855 N N . LYS A 1 349 ? -5.395 10.133 30.881 1.00 97.38 349 LYS A N 1
ATOM 2856 C CA . LYS A 1 349 ? -5.831 9.017 31.739 1.00 97.38 349 LYS A CA 1
ATOM 2857 C C . LYS A 1 349 ? -7.316 9.097 32.090 1.00 97.38 349 LYS A C 1
ATOM 2859 O O . LYS A 1 349 ? -8.006 8.089 31.995 1.00 97.38 349 LYS A O 1
ATOM 2864 N N . ASP A 1 350 ? -7.802 10.293 32.405 1.00 97.81 350 ASP A N 1
ATOM 2865 C CA . ASP A 1 350 ? -9.206 10.518 32.753 1.00 97.81 350 ASP A CA 1
ATOM 2866 C C . ASP A 1 350 ? -10.141 10.183 31.581 1.00 97.81 350 ASP A C 1
ATOM 2868 O O . ASP A 1 350 ? -11.227 9.649 31.785 1.00 97.81 350 ASP A O 1
ATOM 2872 N N . HIS A 1 351 ? -9.709 10.422 30.338 1.00 98.06 351 HIS A N 1
ATOM 2873 C CA . HIS A 1 351 ? -10.496 10.096 29.144 1.00 98.06 351 HIS A CA 1
ATOM 2874 C C . HIS A 1 351 ? -10.499 8.593 28.881 1.00 98.06 351 HIS A C 1
ATOM 2876 O O . HIS A 1 351 ? -11.545 8.032 28.573 1.00 98.06 351 HIS A O 1
ATOM 2882 N N . ILE A 1 352 ? -9.357 7.921 29.068 1.00 97.00 352 ILE A N 1
ATOM 2883 C CA . ILE A 1 352 ? -9.277 6.454 28.997 1.00 97.00 352 ILE A CA 1
ATOM 2884 C C . ILE A 1 352 ? -10.194 5.805 30.041 1.00 97.00 352 ILE A C 1
ATOM 2886 O O . ILE A 1 352 ? -10.896 4.848 29.723 1.00 97.00 352 ILE A O 1
ATOM 2890 N N . PHE A 1 353 ? -10.238 6.345 31.262 1.00 96.81 353 PHE A N 1
ATOM 2891 C CA . PHE A 1 353 ? -11.132 5.853 32.308 1.00 96.81 353 PHE A CA 1
ATOM 2892 C C . PHE A 1 353 ? -12.609 5.972 31.898 1.00 96.81 353 PHE A C 1
ATOM 2894 O O . PHE A 1 353 ? -13.327 4.975 31.914 1.00 96.81 353 PHE A O 1
ATOM 2901 N N . LYS A 1 354 ? -13.040 7.150 31.425 1.00 97.19 354 LYS A N 1
ATOM 2902 C CA . LYS A 1 354 ? -14.411 7.373 30.924 1.00 97.19 354 LYS A CA 1
ATOM 2903 C C . LYS A 1 354 ? -14.774 6.464 29.740 1.00 97.19 354 LYS A C 1
ATOM 2905 O O . LYS A 1 354 ? -15.893 5.957 29.660 1.00 97.19 354 LYS A O 1
ATOM 2910 N N . ILE A 1 355 ? -13.828 6.236 28.826 1.00 96.19 355 ILE A N 1
ATOM 2911 C CA . ILE A 1 355 ? -13.992 5.295 27.708 1.00 96.19 355 ILE A CA 1
ATOM 2912 C C . ILE A 1 355 ? -14.221 3.879 28.248 1.00 96.19 355 ILE A C 1
ATOM 2914 O O . ILE A 1 355 ? -15.181 3.224 27.850 1.00 96.19 355 ILE A O 1
ATOM 2918 N N . SER A 1 356 ? -13.403 3.432 29.204 1.00 94.50 356 SER A N 1
ATOM 2919 C CA . SER A 1 356 ? -13.546 2.113 29.828 1.00 94.50 356 SER A CA 1
ATOM 2920 C C . SER A 1 356 ? -14.893 1.940 30.539 1.00 94.50 356 SER A C 1
ATOM 2922 O O . SER A 1 356 ? -15.496 0.873 30.438 1.00 94.50 356 SER A O 1
ATOM 2924 N N . GLU A 1 357 ? -15.387 2.971 31.230 1.00 95.06 357 GLU A N 1
ATOM 2925 C CA . GLU A 1 357 ? -16.718 2.964 31.856 1.00 95.06 357 GLU A CA 1
ATOM 2926 C C . GLU A 1 357 ? -17.863 2.915 30.838 1.00 95.06 357 GLU A C 1
ATOM 2928 O O . GLU A 1 357 ? -18.949 2.425 31.144 1.00 95.06 357 GLU A O 1
ATOM 2933 N N . SER A 1 358 ? -17.655 3.459 29.640 1.00 94.50 358 SER A N 1
ATOM 2934 C CA . SER A 1 358 ? -18.658 3.439 28.574 1.00 94.50 358 SER A CA 1
ATOM 2935 C C . SER A 1 358 ? -18.703 2.074 27.888 1.00 94.50 358 SER A C 1
ATOM 2937 O O . SER A 1 358 ? -19.784 1.541 27.658 1.00 94.50 358 SER A O 1
ATOM 2939 N N . ILE A 1 359 ? -17.537 1.470 27.645 1.00 93.81 359 ILE A N 1
ATOM 2940 C CA . ILE A 1 359 ? -17.411 0.134 27.046 1.00 93.81 359 ILE A CA 1
ATOM 2941 C C . ILE A 1 359 ? -17.992 -0.946 27.962 1.00 93.81 359 ILE A C 1
ATOM 2943 O O . ILE A 1 359 ? -18.673 -1.846 27.483 1.00 93.81 359 ILE A O 1
ATOM 2947 N N . SER A 1 360 ? -17.790 -0.853 29.281 1.00 91.00 360 SER A N 1
ATOM 2948 C CA . SER A 1 360 ? -18.292 -1.863 30.229 1.00 91.00 360 SER A CA 1
ATOM 2949 C C . SER A 1 360 ? -19.821 -1.981 30.265 1.00 91.00 360 SER A C 1
ATOM 2951 O O . SER A 1 360 ? -20.346 -2.988 30.740 1.00 91.00 360 SER A O 1
ATOM 2953 N N . LYS A 1 361 ? -20.536 -0.974 29.747 1.00 92.00 361 LYS A N 1
ATOM 2954 C CA . LYS A 1 361 ? -22.000 -0.960 29.614 1.00 92.00 361 LYS A CA 1
ATOM 2955 C C . LYS A 1 361 ? -22.493 -1.638 28.333 1.00 92.00 361 LYS A C 1
ATOM 2957 O O . LYS A 1 361 ? -23.694 -1.851 28.206 1.00 92.00 361 LYS A O 1
ATOM 2962 N N . ILE A 1 362 ? -21.605 -1.952 27.389 1.00 92.19 362 ILE A N 1
ATOM 2963 C CA . ILE A 1 362 ? -21.967 -2.617 26.137 1.00 92.19 362 ILE A CA 1
ATOM 2964 C C . ILE A 1 362 ? -22.113 -4.120 26.389 1.00 92.19 362 ILE A C 1
ATOM 2966 O O . ILE A 1 362 ? -21.172 -4.810 26.786 1.00 92.19 362 ILE A O 1
ATOM 2970 N N . GLU A 1 363 ? -23.300 -4.652 26.113 1.00 87.56 363 GLU A N 1
ATOM 2971 C CA . GLU A 1 363 ? -23.585 -6.089 26.142 1.00 87.56 363 GLU A CA 1
ATOM 2972 C C . GLU A 1 363 ? -23.295 -6.724 24.773 1.00 87.56 363 GLU A C 1
ATOM 2974 O O . GLU A 1 363 ? -24.195 -7.154 24.061 1.00 87.56 363 GLU A O 1
ATOM 2979 N N . ASN A 1 364 ? -22.018 -6.753 24.383 1.00 87.06 364 ASN A N 1
ATOM 2980 C CA . ASN A 1 364 ? -21.553 -7.412 23.162 1.00 87.06 364 ASN A CA 1
ATOM 2981 C C . ASN A 1 364 ? -20.261 -8.182 23.458 1.00 87.06 364 ASN A C 1
ATOM 2983 O O . ASN A 1 364 ? -19.298 -7.596 23.952 1.00 87.06 364 ASN A O 1
ATOM 2987 N N . ASP A 1 365 ? -20.248 -9.482 23.168 1.00 82.31 365 ASP A N 1
ATOM 2988 C CA . ASP A 1 365 ? -19.128 -10.355 23.533 1.00 82.31 365 ASP A CA 1
ATOM 2989 C C . ASP A 1 365 ? -17.848 -9.998 22.771 1.00 82.31 365 ASP A C 1
ATOM 2991 O O . ASP A 1 365 ? -16.782 -9.967 23.374 1.00 82.31 365 ASP A O 1
ATOM 2995 N N . ILE A 1 366 ? -17.953 -9.595 21.499 1.00 83.88 366 ILE A N 1
ATOM 2996 C CA . ILE A 1 366 ? -16.801 -9.183 20.679 1.00 83.88 366 ILE A CA 1
ATOM 2997 C C . ILE A 1 366 ? -16.143 -7.919 21.246 1.00 83.88 366 ILE A C 1
ATOM 2999 O O . ILE A 1 366 ? -14.925 -7.797 21.229 1.00 83.88 366 ILE A O 1
ATOM 3003 N N . VAL A 1 367 ? -16.939 -6.979 21.764 1.00 86.31 367 VAL A N 1
ATOM 3004 C CA . VAL A 1 367 ? -16.438 -5.736 22.383 1.00 86.31 367 VAL A CA 1
ATOM 3005 C C . VAL A 1 367 ? -15.771 -5.993 23.740 1.00 86.31 367 VAL A C 1
ATOM 3007 O O . VAL A 1 367 ? -14.937 -5.198 24.172 1.00 86.31 367 VAL A O 1
ATOM 3010 N N . LYS A 1 368 ? -16.158 -7.069 24.433 1.00 80.19 368 LYS A N 1
ATOM 3011 C CA . LYS A 1 368 ? -15.618 -7.435 25.750 1.00 80.19 368 LYS A CA 1
ATOM 3012 C C . LYS A 1 368 ? -14.304 -8.221 25.679 1.00 80.19 368 LYS A C 1
ATOM 3014 O O . LYS A 1 368 ? -13.638 -8.304 26.713 1.00 80.19 368 LYS A O 1
ATOM 3019 N N . ILE A 1 369 ? -13.974 -8.805 24.521 1.00 74.31 369 ILE A N 1
ATOM 3020 C CA . ILE A 1 369 ? -12.654 -9.393 24.226 1.00 74.31 369 ILE A CA 1
ATOM 3021 C C . ILE A 1 369 ? -11.615 -8.272 24.184 1.00 74.31 369 ILE A C 1
ATOM 3023 O O . ILE A 1 369 ? -10.561 -8.440 24.842 1.00 74.31 369 ILE A O 1
#

Foldseek 3Di:
DQVCLVQCPPPNVVLVVLLLVLLVVPPDLFAAEEEFDPDPQQVSSSVVSQVSCVVSDDPVRRHYYDYLPRCVPDDLPDAGEYEYTEAEDEQCPSLLVCLVVCQSSQRYAYEDAYAEYAYQDDVSVVVSQQSNCQHDVGHNSHHYHYSYYFHFDPDDPDALLVVVLVVLVVVLVVCVVVVVPDVVVNVVSVVSNVVSVVQVDPVNVHDQFPPAQWFLVRHGFFDDPPDDPQVPDPCCRVVHTLVNLLRVLRRLLSCQCHDPDPVRHCPDDPVDQAADQLVVCVVRQRLSNVLSCLRNDALSRQAAQVDQVSLVSNLVQLLQLLVQSVHRSVGNNLSVVVSVVVSSHDHHPVSVVVSVVSLVPDPGPSSVD

pLDDT: mean 91.34, std 7.79, range [57.19, 98.56]

Radius of gyration: 25.2 Å; chains: 1; bounding box: 56×44×74 Å

Secondary structure (DSSP, 8-state):
-HHHHHTTTTTTHHHHHHHHHHHHHH--TTEEEEEE-SSHHHHHHHHHHHHHHGGGS-GGGPPEEE-TT-GGGS-TT--EEEEEEES-BSS-HHHHHHHHHGGG-TTEEEEEEEEEEEESSHHHHHHHHHHHH-BTTBTTSSEEEEEEEEE----SSS-HHHHHHHHHHHHHHHHHHTT---HHHHHHHHHHHHHHHHHTSTTT-S-SS--S---TTSPPP-PPTT-GGGTTSTTHHHH--HHHHHHHHHHHHHHHHT---SSS-----SS------THHHHHS--HHHHHHHHHHS-GGGSBGGG-HHHHHHHHHHHHHHHHTTTSGGGTTHHHHHHHHHTTSSB--HHHHHHHHHHHTT---HHHH-